Protein AF-A0A7R9TSM0-F1 (afdb_monomer_lite)

Structure (mmCIF, N/CA/C/O backbone):
data_AF-A0A7R9TSM0-F1
#
_entry.id   AF-A0A7R9TSM0-F1
#
loop_
_atom_site.group_PDB
_atom_site.id
_atom_site.type_symbol
_atom_site.label_atom_id
_atom_site.label_alt_id
_atom_site.label_comp_id
_atom_site.label_asym_id
_atom_site.label_entity_id
_atom_site.label_seq_id
_atom_site.pdbx_PDB_ins_code
_atom_site.Cartn_x
_atom_site.Cartn_y
_atom_site.Cartn_z
_atom_site.occupancy
_atom_site.B_iso_or_equiv
_atom_site.auth_seq_id
_atom_site.auth_comp_id
_atom_site.auth_asym_id
_atom_site.auth_atom_id
_atom_site.pdbx_PDB_model_num
ATOM 1 N N . MET A 1 1 ? 4.100 42.302 5.518 1.00 24.73 1 MET A N 1
ATOM 2 C CA . MET A 1 1 ? 3.402 43.589 5.716 1.00 24.73 1 MET A CA 1
ATOM 3 C C . MET A 1 1 ? 2.282 43.337 6.724 1.00 24.73 1 MET A C 1
ATOM 5 O O . MET A 1 1 ? 1.529 42.401 6.506 1.00 24.73 1 MET A O 1
ATOM 9 N N . VAL A 1 2 ? 2.249 44.138 7.801 1.00 27.39 2 VAL A N 1
ATOM 10 C CA . VAL A 1 2 ? 1.319 44.167 8.964 1.00 27.39 2 VAL A CA 1
ATOM 11 C C . VAL A 1 2 ? 1.553 43.149 10.110 1.00 27.39 2 VAL A C 1
ATOM 13 O O . VAL A 1 2 ? 1.427 41.942 9.947 1.00 27.39 2 VAL A O 1
ATOM 16 N N . ALA A 1 3 ? 1.900 43.716 11.277 1.00 22.38 3 ALA A N 1
ATOM 17 C CA . ALA A 1 3 ? 1.966 43.176 12.652 1.00 22.38 3 ALA A CA 1
ATOM 18 C C . ALA A 1 3 ? 0.668 43.604 13.425 1.00 22.38 3 ALA A C 1
ATOM 20 O O . ALA A 1 3 ? -0.121 44.303 12.789 1.00 22.38 3 ALA A O 1
ATOM 21 N N . PRO A 1 4 ? 0.404 43.335 14.738 1.00 37.59 4 PRO A N 1
ATOM 22 C CA . PRO A 1 4 ? 1.331 42.960 15.811 1.00 37.59 4 PRO A CA 1
ATOM 23 C C . PRO A 1 4 ? 0.833 41.905 16.834 1.00 37.59 4 PRO A C 1
ATOM 25 O O . PRO A 1 4 ? -0.231 41.304 16.725 1.00 37.59 4 PRO A O 1
ATOM 28 N N . ALA A 1 5 ? 1.701 41.696 17.827 1.00 29.72 5 ALA A N 1
ATOM 29 C CA . ALA A 1 5 ? 1.614 40.804 18.972 1.00 29.72 5 ALA A CA 1
ATOM 30 C C . ALA A 1 5 ? 0.405 41.038 19.895 1.00 29.72 5 ALA A C 1
ATOM 32 O O . ALA A 1 5 ? 0.027 42.176 20.170 1.00 29.72 5 ALA A O 1
ATOM 33 N N . ALA A 1 6 ? -0.086 39.948 20.490 1.00 32.06 6 ALA A N 1
ATOM 34 C CA . ALA A 1 6 ? -0.890 39.964 21.705 1.00 32.06 6 ALA A CA 1
ATOM 35 C C . ALA A 1 6 ? -0.309 38.961 22.715 1.00 32.06 6 ALA A C 1
ATOM 37 O O . ALA A 1 6 ? -0.042 37.805 22.390 1.00 32.06 6 ALA A O 1
ATOM 38 N N . GLN A 1 7 ? -0.077 39.452 23.931 1.00 31.78 7 GLN A N 1
ATOM 39 C CA . GLN A 1 7 ? 0.378 38.707 25.102 1.00 31.78 7 GLN A CA 1
ATOM 40 C C . GLN A 1 7 ? -0.693 37.701 25.544 1.00 31.78 7 GLN A C 1
ATOM 42 O O . GLN A 1 7 ? -1.875 38.037 25.573 1.00 31.78 7 GLN A O 1
ATOM 47 N N . ALA A 1 8 ? -0.280 36.501 25.958 1.00 33.38 8 ALA A N 1
ATOM 48 C CA . ALA A 1 8 ? -1.156 35.539 26.619 1.00 33.38 8 ALA A CA 1
ATOM 49 C C . ALA A 1 8 ? -0.528 35.047 27.933 1.00 33.38 8 ALA A C 1
ATOM 51 O O . ALA A 1 8 ? 0.470 34.335 27.941 1.00 33.38 8 ALA A O 1
ATOM 52 N N . ALA A 1 9 ? -1.140 35.531 29.014 1.00 36.34 9 ALA A N 1
ATOM 53 C CA . ALA A 1 9 ? -1.459 34.900 30.294 1.00 36.34 9 ALA A CA 1
ATOM 54 C C . ALA A 1 9 ? -0.605 33.731 30.837 1.00 36.34 9 ALA A C 1
ATOM 56 O O . ALA A 1 9 ? -0.392 32.696 30.213 1.00 36.34 9 ALA A O 1
ATOM 57 N N . SER A 1 10 ? -0.255 33.899 32.113 1.00 37.94 10 SER A N 1
ATOM 58 C CA . SER A 1 10 ? 0.316 32.943 33.063 1.00 37.94 10 SER A CA 1
ATOM 59 C C . SER A 1 10 ? -0.242 31.515 32.989 1.00 37.94 10 SER A C 1
ATOM 61 O O . SER A 1 10 ? -1.453 31.298 33.008 1.00 37.94 10 SER A O 1
ATOM 63 N N . ALA A 1 11 ? 0.674 30.546 33.035 1.00 39.91 11 ALA A N 1
ATOM 64 C CA . ALA A 1 11 ? 0.393 29.121 33.151 1.00 39.91 11 ALA A CA 1
ATOM 65 C C . ALA A 1 11 ? -0.308 28.762 34.478 1.00 39.91 11 ALA A C 1
ATOM 67 O O . ALA A 1 11 ? 0.168 29.172 35.542 1.00 39.91 11 ALA A O 1
ATOM 68 N N . PRO A 1 12 ? -1.358 27.921 34.471 1.00 39.59 12 PRO A N 1
ATOM 69 C CA . PRO A 1 12 ? -1.798 27.269 35.688 1.00 39.59 12 PRO A CA 1
ATOM 70 C C . PRO A 1 12 ? -0.836 26.120 36.020 1.00 39.59 12 PRO A C 1
ATOM 72 O O . PRO A 1 12 ? -0.635 25.187 35.241 1.00 39.59 12 PRO A O 1
ATOM 75 N N . ARG A 1 13 ? -0.246 26.186 37.218 1.00 47.06 13 ARG A N 1
ATOM 76 C CA . ARG A 1 13 ? 0.362 25.035 37.888 1.00 47.06 13 ARG A CA 1
ATOM 77 C C . ARG A 1 13 ? -0.760 24.065 38.248 1.00 47.06 13 ARG A C 1
ATOM 79 O O . ARG A 1 13 ? -1.473 24.273 39.222 1.00 47.06 13 ARG A O 1
ATOM 86 N N . GLY A 1 14 ? -0.915 23.019 37.452 1.00 37.12 14 GLY A N 1
ATOM 87 C CA . GLY A 1 14 ? -1.806 21.906 37.740 1.00 37.12 14 GLY A CA 1
ATOM 88 C C . GLY A 1 14 ? -1.144 20.630 37.260 1.00 37.12 14 GLY A C 1
ATOM 89 O O . GLY A 1 14 ? -1.054 20.396 36.058 1.00 37.12 14 GLY A O 1
ATOM 90 N N . GLY A 1 15 ? -0.641 19.828 38.200 1.00 43.53 15 GLY A N 1
ATOM 91 C CA . GLY A 1 15 ? -0.205 18.464 37.934 1.00 43.53 15 GLY A CA 1
ATOM 92 C C . GLY A 1 15 ? -1.407 17.644 37.487 1.00 43.53 15 GLY A C 1
ATOM 93 O O . GLY A 1 15 ? -2.128 17.089 38.309 1.00 43.53 15 GLY A O 1
ATOM 94 N N . ALA A 1 16 ? -1.649 17.603 36.180 1.00 42.62 16 ALA A N 1
ATOM 95 C CA . ALA A 1 16 ? -2.595 16.676 35.600 1.00 42.62 16 ALA A CA 1
ATOM 96 C C . ALA A 1 16 ? -1.942 15.294 35.628 1.00 42.62 16 ALA A C 1
ATOM 98 O O . ALA A 1 16 ? -1.015 15.012 34.866 1.00 42.62 16 ALA A O 1
ATOM 99 N N . ALA A 1 17 ? -2.416 14.446 36.542 1.00 43.06 17 ALA A N 1
ATOM 100 C CA . ALA A 1 17 ? -2.207 13.013 36.471 1.00 43.06 17 ALA A CA 1
ATOM 101 C C . ALA A 1 17 ? -2.478 12.568 35.029 1.00 43.06 17 ALA A C 1
ATOM 103 O O . ALA A 1 17 ? -3.539 12.864 34.473 1.00 43.06 17 ALA A O 1
ATOM 104 N N . LEU A 1 18 ? -1.488 11.919 34.415 1.00 49.28 18 LEU A N 1
ATOM 105 C CA . LEU A 1 18 ? -1.576 11.365 33.073 1.00 49.28 18 LEU A CA 1
ATOM 106 C C . LEU A 1 18 ? -2.658 10.279 33.104 1.00 49.28 18 LEU A C 1
ATOM 108 O O . LEU A 1 18 ? -2.384 9.117 33.396 1.00 49.28 18 LEU A O 1
ATOM 112 N N . GLY A 1 19 ? -3.910 10.694 32.899 1.00 47.69 19 GLY A N 1
ATOM 113 C CA . GLY A 1 19 ? -5.061 9.810 32.887 1.00 47.69 19 GLY A CA 1
ATOM 114 C C . GLY A 1 19 ? -4.763 8.665 31.937 1.00 47.69 19 GLY A C 1
ATOM 115 O O . GLY A 1 19 ? -4.389 8.890 30.783 1.00 47.69 19 GLY A O 1
ATOM 116 N N . THR A 1 20 ? -4.869 7.442 32.445 1.00 52.59 20 THR A N 1
ATOM 117 C CA . THR A 1 20 ? -4.654 6.219 31.682 1.00 52.59 20 THR A CA 1
ATOM 118 C C . THR A 1 20 ? -5.729 6.160 30.601 1.00 52.59 20 THR A C 1
ATOM 120 O O . THR A 1 20 ? -6.812 5.619 30.806 1.00 52.59 20 THR A O 1
ATOM 123 N N . ARG A 1 21 ? -5.475 6.787 29.446 1.00 57.28 21 ARG A N 1
ATOM 124 C CA . ARG A 1 21 ? -6.331 6.644 28.271 1.00 57.28 21 ARG A CA 1
ATOM 125 C C . ARG A 1 21 ? -6.333 5.163 27.930 1.00 57.28 21 ARG A C 1
ATOM 127 O O . ARG A 1 21 ? -5.307 4.621 27.519 1.00 57.28 21 ARG A O 1
ATOM 134 N N . ALA A 1 22 ? -7.471 4.511 28.150 1.00 57.41 22 ALA A N 1
ATOM 135 C CA . ALA A 1 22 ? -7.675 3.138 27.734 1.00 57.41 22 ALA A CA 1
ATOM 136 C C . ALA A 1 22 ? -7.319 3.038 26.245 1.00 57.41 22 ALA A C 1
ATOM 138 O O . ALA A 1 22 ? -7.885 3.741 25.408 1.00 57.41 22 ALA A O 1
ATOM 139 N N . SER A 1 23 ? -6.325 2.211 25.923 1.00 55.56 23 SER A N 1
ATOM 140 C CA . SER A 1 23 ? -5.935 1.950 24.541 1.00 55.56 23 SER A CA 1
ATOM 141 C C . SER A 1 23 ? -7.098 1.240 23.851 1.00 55.56 23 SER A C 1
ATOM 143 O O . SER A 1 23 ? -7.356 0.064 24.110 1.00 55.56 23 SER A O 1
ATOM 145 N N . VAL A 1 24 ? -7.826 1.956 22.989 1.00 54.34 24 VAL A N 1
ATOM 146 C CA . VAL A 1 24 ? -8.864 1.359 22.143 1.00 54.34 24 VAL A CA 1
ATOM 147 C C . VAL A 1 24 ? -8.161 0.531 21.074 1.00 54.34 24 VAL A C 1
ATOM 149 O O . VAL A 1 24 ? -7.789 1.029 20.010 1.00 54.34 24 VAL A O 1
ATOM 152 N N . ARG A 1 25 ? -7.947 -0.753 21.362 1.00 58.12 25 ARG A N 1
ATOM 153 C CA . ARG A 1 25 ? -7.442 -1.704 20.373 1.00 58.12 25 ARG A CA 1
ATOM 154 C C . ARG A 1 25 ? -8.513 -1.902 19.311 1.00 58.12 25 ARG A C 1
ATOM 156 O O . ARG A 1 25 ? -9.504 -2.588 19.542 1.00 58.12 25 ARG A O 1
ATOM 163 N N . HIS A 1 26 ? -8.311 -1.294 18.150 1.00 65.00 26 HIS A N 1
ATOM 164 C CA . HIS A 1 26 ? -9.119 -1.602 16.980 1.00 65.00 26 HIS A CA 1
ATOM 165 C C . HIS A 1 26 ? -8.793 -3.037 16.575 1.00 65.00 26 HIS A C 1
ATOM 167 O O . HIS A 1 26 ? -7.655 -3.345 16.218 1.00 65.00 26 HIS A O 1
ATOM 173 N N . ALA A 1 27 ? -9.769 -3.933 16.703 1.00 83.81 27 ALA A N 1
ATOM 174 C CA . ALA A 1 27 ? -9.607 -5.313 16.281 1.00 83.81 27 ALA A CA 1
ATOM 175 C C . ALA A 1 27 ? -9.540 -5.347 14.749 1.00 83.81 27 ALA A C 1
ATOM 177 O O . ALA A 1 27 ? -10.560 -5.282 14.068 1.00 83.81 27 ALA A O 1
ATOM 178 N N . VAL A 1 28 ? -8.324 -5.415 14.209 1.00 90.81 28 VAL A N 1
ATOM 179 C CA . VAL A 1 28 ? -8.093 -5.611 12.777 1.00 90.81 28 VAL A CA 1
ATOM 180 C C . VAL A 1 28 ? -8.102 -7.120 12.513 1.00 90.81 28 VAL A C 1
ATOM 182 O O . VAL A 1 28 ? -7.226 -7.823 13.025 1.00 90.81 28 VAL A O 1
ATOM 185 N N . PRO A 1 29 ? -9.089 -7.656 11.773 1.00 94.00 29 PRO A N 1
ATOM 186 C CA . PRO A 1 29 ? -9.154 -9.085 11.508 1.00 94.00 29 PRO A CA 1
ATOM 187 C C . PRO A 1 29 ? -7.978 -9.495 10.628 1.00 94.00 29 PRO A C 1
ATOM 189 O O . PRO A 1 29 ? -7.702 -8.849 9.621 1.00 94.00 29 PRO A O 1
ATOM 192 N N . HIS A 1 30 ? -7.304 -10.585 10.985 1.00 95.31 30 HIS A N 1
ATOM 193 C CA . HIS A 1 30 ? -6.184 -11.079 10.198 1.00 95.31 30 HIS A CA 1
ATOM 194 C C . HIS A 1 30 ? -6.668 -11.787 8.925 1.00 95.31 30 HIS A C 1
ATOM 196 O O . HIS A 1 30 ? -7.500 -12.694 8.985 1.00 95.31 30 HIS A O 1
ATOM 202 N N . VAL A 1 31 ? -6.086 -11.431 7.780 1.00 96.81 31 VAL A N 1
ATOM 203 C CA . VAL A 1 31 ? -6.289 -12.109 6.494 1.00 96.81 31 VAL A CA 1
ATOM 204 C C . VAL A 1 31 ? -4.952 -12.685 6.047 1.00 96.81 31 VAL A C 1
ATOM 206 O O . VAL A 1 31 ? -3.962 -11.968 5.937 1.00 96.81 31 VAL A O 1
ATOM 209 N N . ARG A 1 32 ? -4.911 -13.999 5.804 1.00 96.94 32 ARG A N 1
ATOM 210 C CA . ARG A 1 32 ? -3.709 -14.675 5.306 1.00 96.94 32 ARG A CA 1
ATOM 211 C C . ARG A 1 32 ? -3.554 -14.401 3.807 1.00 96.94 32 ARG A C 1
ATOM 213 O O . ARG A 1 32 ? -4.503 -14.598 3.054 1.00 96.94 32 ARG A O 1
ATOM 220 N N . GLN A 1 33 ? -2.359 -13.976 3.406 1.00 97.00 33 GLN A N 1
ATOM 221 C CA . GLN A 1 33 ? -1.961 -13.843 2.002 1.00 97.00 33 GLN A CA 1
ATOM 222 C C . GLN A 1 33 ? -2.040 -15.210 1.291 1.00 97.00 33 GLN A C 1
ATOM 224 O O . GLN A 1 33 ? -1.758 -16.235 1.921 1.00 97.00 33 GLN A O 1
ATOM 229 N N . ALA A 1 34 ? -2.440 -15.249 0.021 1.00 96.25 34 ALA A N 1
ATOM 230 C CA . ALA A 1 34 ? -2.574 -16.500 -0.729 1.00 96.25 34 ALA A CA 1
ATOM 231 C C . ALA A 1 34 ? -1.327 -16.821 -1.569 1.00 96.25 34 ALA A C 1
ATOM 233 O O . ALA A 1 34 ? -1.045 -17.990 -1.820 1.00 96.25 34 ALA A O 1
ATOM 234 N N . PHE A 1 35 ? -0.565 -15.800 -1.961 1.00 95.19 35 PHE A N 1
ATOM 235 C CA . PHE A 1 35 ? 0.637 -15.911 -2.785 1.00 95.19 35 PHE A CA 1
ATOM 236 C C . PHE A 1 35 ? 1.812 -15.205 -2.120 1.00 95.19 35 PHE A C 1
ATOM 238 O O . PHE A 1 35 ? 1.646 -14.484 -1.145 1.00 95.19 35 PHE A O 1
ATOM 245 N N . ASN A 1 36 ? 3.029 -15.385 -2.626 1.00 92.06 36 ASN A N 1
ATOM 246 C CA . ASN A 1 36 ? 4.211 -14.698 -2.089 1.00 92.06 36 ASN A CA 1
ATOM 247 C C . ASN A 1 36 ? 4.187 -13.169 -2.308 1.00 92.06 36 ASN A C 1
ATOM 249 O O . ASN A 1 36 ? 4.887 -12.457 -1.592 1.00 92.06 36 ASN A O 1
ATOM 253 N N . TRP A 1 37 ? 3.359 -12.674 -3.229 1.00 93.06 37 TRP A N 1
ATOM 254 C CA . TRP A 1 37 ? 3.300 -11.271 -3.640 1.00 93.06 37 TRP A CA 1
ATOM 255 C C . TRP A 1 37 ? 2.085 -10.483 -3.118 1.00 93.06 37 TRP A C 1
ATOM 257 O O . TRP A 1 37 ? 2.086 -9.255 -3.147 1.00 93.06 37 TRP A O 1
ATOM 267 N N . ASP A 1 38 ? 1.037 -11.144 -2.616 1.00 96.56 38 ASP A N 1
ATOM 268 C CA . ASP A 1 38 ? -0.246 -10.492 -2.297 1.00 96.56 38 ASP A CA 1
ATOM 269 C C . ASP A 1 38 ? -0.379 -10.041 -0.830 1.00 96.56 38 ASP A C 1
ATOM 271 O O . ASP A 1 38 ? -1.477 -9.717 -0.368 1.00 96.56 38 ASP A O 1
ATOM 275 N N . CYS A 1 39 ? 0.726 -9.965 -0.079 1.00 95.81 39 CYS A N 1
ATOM 276 C CA . CYS A 1 39 ? 0.709 -9.547 1.327 1.00 95.81 39 CYS A CA 1
ATOM 277 C C . CYS A 1 39 ? 0.167 -8.119 1.517 1.00 95.81 39 CYS A C 1
ATOM 279 O O . CYS A 1 39 ? -0.595 -7.869 2.451 1.00 95.81 39 CYS A O 1
ATOM 281 N N . GLY A 1 40 ? 0.482 -7.196 0.602 1.00 97.31 40 GLY A N 1
ATOM 282 C CA . GLY A 1 40 ? -0.067 -5.839 0.612 1.00 97.31 40 GLY A CA 1
ATOM 283 C C . GLY A 1 40 ? -1.582 -5.815 0.379 1.00 97.31 40 GLY A C 1
ATOM 284 O O . GLY A 1 40 ? -2.311 -5.098 1.066 1.00 97.31 40 GLY A O 1
ATOM 285 N N . LEU A 1 41 ? -2.083 -6.661 -0.526 1.00 98.31 41 LEU A N 1
ATOM 286 C CA . LEU A 1 41 ? -3.520 -6.801 -0.784 1.00 98.31 41 LEU A CA 1
ATOM 287 C C . LEU A 1 41 ? -4.247 -7.438 0.405 1.00 98.31 41 LEU A C 1
ATOM 289 O O . LEU A 1 41 ? -5.357 -7.027 0.746 1.00 98.31 41 LEU A O 1
ATOM 293 N N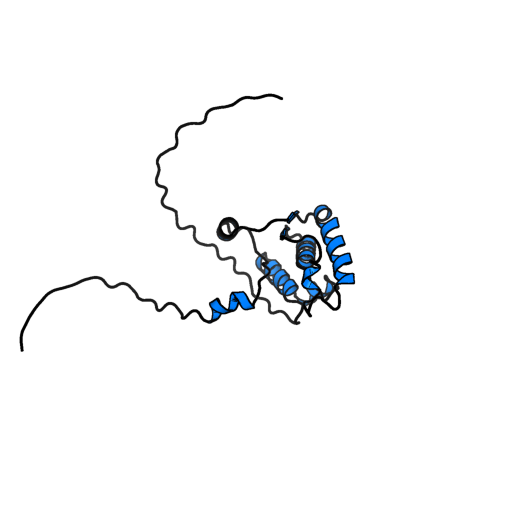 . ALA A 1 42 ? -3.609 -8.393 1.087 1.00 98.25 42 ALA A N 1
ATOM 294 C CA . ALA A 1 42 ? -4.111 -8.925 2.347 1.00 98.25 42 ALA A CA 1
ATOM 295 C C . ALA A 1 42 ? -4.238 -7.810 3.399 1.00 98.25 42 ALA A C 1
ATOM 297 O O . ALA A 1 42 ? -5.289 -7.710 4.030 1.00 98.25 42 ALA A O 1
ATOM 298 N N . CYS A 1 43 ? -3.253 -6.909 3.522 1.00 98.25 43 CYS A N 1
ATOM 299 C CA . CYS A 1 43 ? -3.353 -5.728 4.387 1.00 98.25 43 CYS A CA 1
ATOM 300 C C . CYS A 1 43 ? -4.549 -4.836 4.034 1.00 98.25 43 CYS A C 1
ATOM 302 O O . CYS A 1 43 ? -5.304 -4.467 4.931 1.00 98.25 43 CYS A O 1
ATOM 304 N N . VAL A 1 44 ? -4.784 -4.543 2.752 1.00 98.25 44 VAL A N 1
ATOM 305 C CA . VAL A 1 44 ? -5.969 -3.775 2.326 1.00 98.25 44 VAL A CA 1
ATOM 306 C C . VAL A 1 44 ? -7.262 -4.490 2.724 1.00 98.25 44 VAL A C 1
ATOM 308 O O . VAL A 1 44 ? -8.157 -3.861 3.283 1.00 98.25 44 VAL A O 1
ATOM 311 N N . CYS A 1 45 ? -7.347 -5.809 2.533 1.00 98.25 45 CYS A N 1
ATOM 312 C CA . CYS A 1 45 ? -8.498 -6.608 2.965 1.00 98.25 45 CYS A CA 1
ATOM 313 C C . CYS A 1 45 ? -8.746 -6.490 4.478 1.00 98.25 45 CYS A C 1
ATOM 315 O O . CYS A 1 45 ? -9.879 -6.269 4.910 1.00 98.25 45 CYS A O 1
ATOM 317 N N . MET A 1 46 ? -7.683 -6.573 5.287 1.00 97.88 46 MET A N 1
ATOM 318 C CA . MET A 1 46 ? -7.760 -6.389 6.739 1.00 97.88 46 MET A CA 1
ATOM 319 C C . MET A 1 46 ? -8.294 -4.999 7.111 1.00 97.88 46 MET A C 1
ATOM 321 O O . MET A 1 46 ? -9.181 -4.900 7.959 1.00 97.88 46 MET A O 1
ATOM 325 N N . VAL A 1 47 ? -7.808 -3.936 6.454 1.00 97.12 47 VAL A N 1
ATOM 326 C CA . VAL A 1 47 ? -8.284 -2.558 6.675 1.00 97.12 47 VAL A CA 1
ATOM 327 C C . VAL A 1 47 ? -9.764 -2.429 6.326 1.00 97.12 47 VAL A C 1
ATOM 329 O O . VAL A 1 47 ? -10.538 -1.948 7.151 1.00 97.12 47 VAL A O 1
ATOM 332 N N . LEU A 1 48 ? -10.179 -2.888 5.142 1.00 97.12 48 LEU A N 1
ATOM 333 C CA . LEU A 1 48 ? -11.571 -2.794 4.690 1.00 97.12 48 LEU A CA 1
ATOM 334 C C . LEU A 1 48 ? -12.524 -3.510 5.657 1.00 97.12 48 LEU A C 1
ATOM 336 O O . LEU A 1 48 ? -13.546 -2.946 6.055 1.00 97.12 48 LEU A O 1
ATOM 340 N N . ARG A 1 49 ? -12.158 -4.713 6.112 1.00 96.31 49 ARG A N 1
ATOM 341 C CA . ARG A 1 49 ? -12.949 -5.458 7.099 1.00 96.31 49 ARG A CA 1
ATOM 342 C C . ARG A 1 49 ? -12.987 -4.762 8.459 1.00 96.31 49 ARG A C 1
ATOM 344 O O . ARG A 1 49 ? -14.045 -4.744 9.087 1.00 96.31 49 ARG A O 1
ATOM 351 N N . ALA A 1 50 ? -11.877 -4.162 8.895 1.00 94.06 50 ALA A N 1
ATOM 352 C CA . ALA A 1 50 ? -11.808 -3.419 10.154 1.00 94.06 50 ALA A CA 1
ATOM 353 C C . ALA A 1 50 ? -12.738 -2.193 10.170 1.00 94.06 50 ALA A C 1
ATOM 355 O O . ALA A 1 50 ? -13.310 -1.881 11.210 1.00 94.06 50 ALA A O 1
ATOM 356 N N . ILE A 1 51 ? -12.939 -1.533 9.024 1.00 92.56 51 ILE A N 1
ATOM 357 C CA . ILE A 1 51 ? -13.828 -0.362 8.897 1.00 92.56 51 ILE A CA 1
ATOM 358 C C . ILE A 1 51 ? -15.281 -0.724 8.539 1.00 92.56 51 ILE A C 1
ATOM 360 O O . ILE A 1 51 ? -16.063 0.149 8.171 1.00 92.56 51 ILE A O 1
ATOM 364 N N . GLY A 1 52 ? -15.656 -2.004 8.631 1.00 92.94 52 GLY A N 1
ATOM 365 C CA . GLY A 1 52 ? -17.041 -2.463 8.476 1.00 92.94 52 GLY A CA 1
ATOM 366 C C . GLY A 1 52 ? -17.388 -3.117 7.136 1.00 92.94 52 GLY A C 1
ATOM 367 O O . GLY A 1 52 ? -18.496 -3.631 7.002 1.00 92.94 5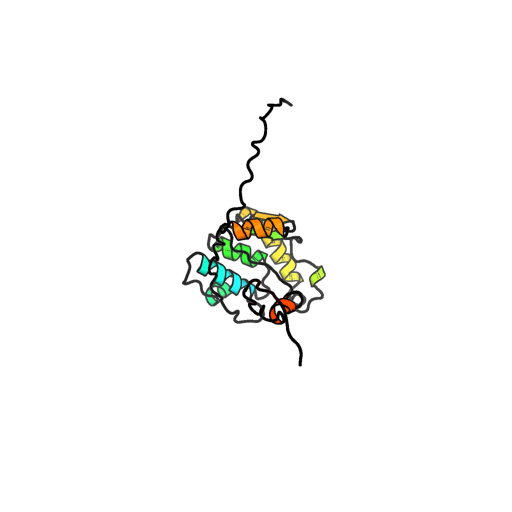2 GLY A O 1
ATOM 368 N N . ARG A 1 53 ? -16.463 -3.193 6.170 1.00 94.38 53 ARG A N 1
ATOM 369 C CA . ARG A 1 53 ? -16.673 -3.891 4.883 1.00 94.38 53 ARG A CA 1
ATOM 370 C C . ARG A 1 53 ? -16.332 -5.369 5.010 1.00 94.38 53 ARG A C 1
ATOM 372 O O . ARG A 1 53 ? -15.282 -5.836 4.567 1.00 94.38 53 ARG A O 1
ATOM 379 N N . ARG A 1 54 ? -17.180 -6.091 5.744 1.00 90.62 54 ARG A N 1
ATOM 380 C CA . ARG A 1 54 ? -16.936 -7.486 6.156 1.00 90.62 54 ARG A CA 1
ATOM 381 C C . ARG A 1 54 ? -16.895 -8.471 4.983 1.00 90.62 54 ARG A C 1
ATOM 383 O O . ARG A 1 54 ? -16.269 -9.517 5.107 1.00 90.62 54 ARG A O 1
ATOM 390 N N . ASP A 1 55 ? -17.518 -8.110 3.870 1.00 91.19 55 ASP A N 1
ATOM 391 C CA . ASP A 1 55 ? -17.578 -8.828 2.597 1.00 91.19 55 ASP A CA 1
ATOM 392 C C . ASP A 1 55 ? -16.356 -8.589 1.694 1.00 91.19 55 ASP A C 1
ATOM 394 O O . ASP A 1 55 ? -16.266 -9.177 0.623 1.00 91.19 55 ASP A O 1
ATOM 398 N N . ALA A 1 56 ? -15.387 -7.760 2.101 1.00 95.50 56 ALA A N 1
ATOM 399 C CA . ALA A 1 56 ? -14.168 -7.578 1.322 1.00 95.50 56 ALA A CA 1
ATOM 400 C C . ALA A 1 56 ? -13.413 -8.912 1.172 1.00 95.50 56 ALA A C 1
ATOM 402 O O . ALA A 1 56 ? -13.072 -9.575 2.162 1.00 95.50 56 ALA A O 1
ATOM 403 N N . GLU A 1 57 ? -13.113 -9.287 -0.071 1.00 96.31 57 GLU A N 1
ATOM 404 C CA . GLU A 1 57 ? -12.431 -10.531 -0.416 1.00 96.31 57 GLU A CA 1
ATOM 405 C C . GLU A 1 57 ? -11.078 -10.278 -1.073 1.00 96.31 57 GLU A C 1
ATOM 407 O O . GLU A 1 57 ? -10.950 -9.502 -2.021 1.00 96.31 57 GLU A O 1
ATOM 412 N N . LEU A 1 58 ? -10.060 -11.018 -0.625 1.00 97.00 58 LEU A N 1
ATOM 413 C CA . LEU A 1 58 ? -8.713 -10.934 -1.193 1.00 97.00 58 LEU A CA 1
ATOM 414 C C . LEU A 1 58 ? -8.689 -11.296 -2.688 1.00 97.00 58 LEU A C 1
ATOM 416 O O . LEU A 1 58 ? -7.840 -10.804 -3.422 1.00 97.00 58 LEU A O 1
ATOM 420 N N . TYR A 1 59 ? -9.598 -12.159 -3.150 1.00 96.38 59 TYR A N 1
ATOM 421 C CA . TYR A 1 59 ? -9.720 -12.485 -4.571 1.00 96.38 59 TYR A CA 1
ATOM 422 C C . TYR A 1 59 ? -10.172 -11.278 -5.400 1.00 96.38 59 TYR A C 1
ATOM 424 O O . TYR A 1 59 ? -9.512 -10.938 -6.379 1.00 96.38 59 TYR A O 1
ATOM 432 N N . ALA A 1 60 ? -11.221 -10.574 -4.969 1.00 96.50 60 ALA A N 1
ATOM 433 C CA . ALA A 1 60 ? -11.697 -9.370 -5.647 1.00 96.50 60 ALA A CA 1
ATOM 434 C C . ALA A 1 60 ? -10.625 -8.265 -5.679 1.00 96.50 60 ALA A C 1
ATOM 436 O O . ALA A 1 60 ? -10.432 -7.622 -6.708 1.00 96.50 60 ALA A O 1
ATOM 437 N N . LEU A 1 61 ? -9.872 -8.082 -4.585 1.00 97.25 61 LEU A N 1
ATOM 438 C CA . LEU A 1 61 ? -8.768 -7.113 -4.538 1.00 97.25 61 LEU A CA 1
ATOM 439 C C . LEU A 1 61 ? -7.664 -7.423 -5.560 1.00 97.25 61 LEU A C 1
ATOM 441 O O . LEU A 1 61 ? -7.147 -6.500 -6.183 1.00 97.25 61 LEU A O 1
ATOM 445 N N . ARG A 1 62 ? -7.343 -8.706 -5.776 1.00 96.25 62 ARG A N 1
ATOM 446 C CA . ARG A 1 62 ? -6.393 -9.139 -6.817 1.00 96.25 62 ARG A CA 1
ATOM 447 C C . ARG A 1 62 ? -6.886 -8.792 -8.221 1.00 96.25 62 ARG A C 1
ATOM 449 O O . ARG A 1 62 ? -6.103 -8.328 -9.033 1.00 96.25 62 ARG A O 1
ATOM 456 N N . GLN A 1 63 ? -8.181 -8.944 -8.495 1.00 95.38 63 GLN A N 1
ATOM 457 C CA . GLN A 1 63 ? -8.751 -8.567 -9.797 1.00 95.38 63 GLN A CA 1
ATOM 458 C C . GLN A 1 63 ? -8.729 -7.047 -10.036 1.00 95.38 63 GLN A C 1
ATOM 460 O O . GLN A 1 63 ? -8.655 -6.593 -11.173 1.00 95.38 63 GLN A O 1
ATOM 465 N N . MET A 1 64 ? -8.779 -6.243 -8.970 1.00 94.88 64 MET A N 1
ATOM 466 C CA . MET A 1 64 ? -8.746 -4.778 -9.062 1.00 94.88 64 MET A CA 1
ATOM 467 C C . MET A 1 64 ? -7.334 -4.186 -9.146 1.00 94.88 64 MET A C 1
ATOM 469 O O . MET A 1 64 ? -7.204 -3.006 -9.476 1.00 94.88 64 MET A O 1
ATOM 473 N N . CYS A 1 65 ? -6.298 -4.975 -8.856 1.00 93.38 65 CYS A N 1
ATOM 474 C CA . CYS A 1 65 ? -4.897 -4.580 -8.944 1.00 93.38 65 CYS A CA 1
ATOM 475 C C . CYS A 1 65 ? -4.184 -5.513 -9.941 1.00 93.38 65 CYS A C 1
ATOM 477 O O . CYS A 1 65 ? -3.692 -6.564 -9.535 1.00 93.38 65 CYS A O 1
ATOM 479 N N . PRO A 1 66 ? -4.167 -5.178 -11.248 1.00 87.12 66 PRO A N 1
ATOM 480 C CA . PRO A 1 66 ? -3.719 -6.078 -12.314 1.00 87.12 66 PRO A CA 1
ATOM 481 C C . PRO A 1 66 ? -2.184 -6.139 -12.420 1.00 87.12 66 PRO A C 1
ATOM 483 O O . PRO A 1 66 ? -1.610 -5.919 -13.480 1.00 87.12 66 PRO A O 1
ATOM 486 N N . THR A 1 67 ? -1.506 -6.400 -11.304 1.00 91.06 67 THR A N 1
ATOM 487 C CA . THR A 1 67 ? -0.063 -6.644 -11.226 1.00 91.06 67 THR A CA 1
ATOM 488 C C . THR A 1 67 ? 0.229 -7.586 -10.063 1.00 91.06 67 THR A C 1
ATOM 490 O O . THR A 1 67 ? -0.496 -7.609 -9.069 1.00 91.06 67 THR A O 1
ATOM 493 N N . THR A 1 68 ? 1.299 -8.364 -10.177 1.00 93.00 68 THR A N 1
ATOM 494 C CA . THR A 1 68 ? 1.845 -9.163 -9.073 1.00 93.00 68 THR A CA 1
ATOM 495 C C . THR A 1 68 ? 3.048 -8.487 -8.416 1.00 93.00 68 THR A C 1
ATOM 497 O O . THR A 1 68 ? 3.515 -8.965 -7.392 1.00 93.00 68 THR A O 1
ATOM 500 N N . SER A 1 69 ? 3.528 -7.356 -8.942 1.00 91.69 69 SER A N 1
ATOM 501 C CA . SER A 1 69 ? 4.540 -6.518 -8.289 1.00 91.69 69 SER A CA 1
ATOM 502 C C . SER A 1 69 ? 3.855 -5.363 -7.559 1.00 91.69 69 SER A C 1
ATOM 504 O O . SER A 1 69 ? 3.644 -4.273 -8.097 1.00 91.69 69 SER A O 1
ATOM 506 N N . ILE A 1 70 ? 3.389 -5.641 -6.341 1.00 93.06 70 ILE A N 1
ATOM 507 C CA . ILE A 1 70 ? 2.562 -4.715 -5.561 1.00 93.06 70 ILE A CA 1
ATOM 508 C C . ILE A 1 70 ? 3.446 -3.729 -4.794 1.00 93.06 70 ILE A C 1
ATOM 510 O O . ILE A 1 70 ? 4.210 -4.129 -3.916 1.00 93.06 70 ILE A O 1
ATOM 514 N N . TRP A 1 71 ? 3.267 -2.433 -5.047 1.00 93.62 71 TRP A N 1
ATOM 515 C CA . TRP A 1 71 ? 3.930 -1.356 -4.312 1.00 93.62 71 TRP A CA 1
ATOM 516 C C . TRP A 1 71 ? 2.968 -0.688 -3.327 1.00 93.62 71 TRP A C 1
ATOM 518 O O . TRP A 1 71 ? 1.748 -0.713 -3.486 1.00 93.62 71 TRP A O 1
ATOM 528 N N . THR A 1 72 ? 3.498 -0.029 -2.293 1.00 95.25 72 THR A N 1
ATOM 529 C CA . THR A 1 72 ? 2.665 0.646 -1.278 1.00 95.25 72 THR A CA 1
ATOM 530 C C . THR A 1 72 ? 1.730 1.695 -1.890 1.00 95.25 72 THR A C 1
ATOM 532 O O . THR A 1 72 ? 0.609 1.872 -1.410 1.00 95.25 72 THR A O 1
ATOM 535 N N . VAL A 1 73 ? 2.147 2.351 -2.981 1.00 96.56 73 VAL A N 1
ATOM 536 C CA . VAL A 1 73 ? 1.293 3.301 -3.704 1.00 96.56 73 VAL A CA 1
ATOM 537 C C . VAL A 1 73 ? 0.076 2.605 -4.331 1.00 96.56 73 VAL A C 1
ATOM 539 O O . VAL A 1 73 ? -1.021 3.148 -4.247 1.00 96.56 73 VAL A O 1
ATOM 542 N N . ASP A 1 74 ? 0.204 1.372 -4.838 1.00 96.94 74 ASP A N 1
ATOM 543 C CA . A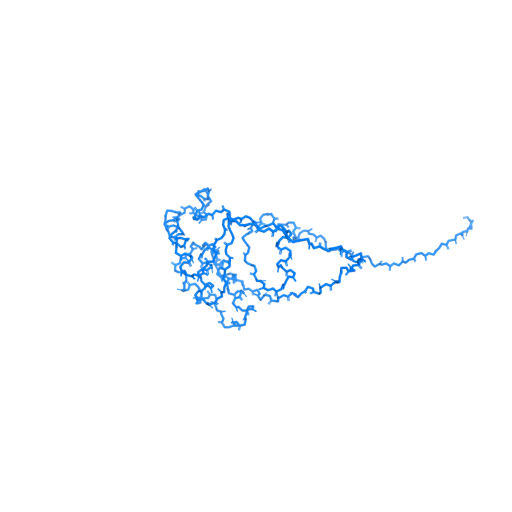SP A 1 74 ? -0.935 0.597 -5.356 1.00 96.94 74 ASP A CA 1
ATOM 544 C C . ASP A 1 74 ? -1.994 0.379 -4.269 1.00 96.94 74 ASP A C 1
ATOM 546 O O . ASP A 1 74 ? -3.193 0.529 -4.511 1.00 96.94 74 ASP A O 1
ATOM 550 N N . LEU A 1 75 ? -1.551 0.094 -3.039 1.00 98.12 75 LEU A N 1
ATOM 551 C CA . LEU A 1 75 ? -2.442 -0.085 -1.890 1.00 98.12 75 LEU A CA 1
ATOM 552 C C . LEU A 1 75 ? -3.191 1.207 -1.549 1.00 98.12 75 LEU A C 1
ATOM 554 O O . LEU A 1 75 ? -4.380 1.156 -1.231 1.00 98.12 75 LEU A O 1
ATOM 558 N N . ALA A 1 76 ? -2.521 2.361 -1.637 1.00 97.94 76 ALA A N 1
ATOM 559 C CA . ALA A 1 76 ? -3.139 3.666 -1.411 1.00 97.94 76 ALA A CA 1
ATOM 560 C C . ALA A 1 76 ? -4.250 3.946 -2.436 1.00 97.94 76 ALA A C 1
ATOM 562 O O . ALA A 1 76 ? -5.356 4.334 -2.055 1.00 97.94 76 ALA A O 1
ATOM 563 N N . PHE A 1 77 ? -3.994 3.671 -3.719 1.00 97.81 77 PHE A N 1
ATOM 564 C CA . PHE A 1 77 ? -5.001 3.780 -4.779 1.00 97.81 77 PHE A CA 1
ATOM 565 C C . PHE A 1 77 ? -6.164 2.813 -4.576 1.00 97.81 77 PHE A C 1
ATOM 567 O O . PHE A 1 77 ? -7.324 3.207 -4.705 1.00 97.81 77 PHE A O 1
ATOM 574 N N . LEU A 1 78 ? -5.878 1.563 -4.216 1.00 97.44 78 LEU A N 1
ATOM 575 C CA . LEU A 1 78 ? -6.910 0.561 -3.977 1.00 97.44 78 LEU A CA 1
ATOM 576 C C . LEU A 1 78 ? -7.819 0.960 -2.805 1.00 97.44 78 LEU A C 1
ATOM 578 O O . LEU A 1 78 ? -9.042 0.900 -2.917 1.00 97.44 78 LEU A O 1
ATOM 582 N N . LEU A 1 79 ? -7.241 1.453 -1.706 1.00 97.62 79 LEU A N 1
ATOM 583 C CA . LEU A 1 79 ? -7.992 1.999 -0.573 1.00 97.62 79 LEU A CA 1
ATOM 584 C C . LEU A 1 79 ? -8.831 3.223 -0.973 1.00 97.62 79 LEU A C 1
ATOM 586 O O . LEU A 1 79 ? -10.006 3.296 -0.598 1.00 97.62 79 LEU A O 1
ATOM 590 N N . ARG A 1 80 ? -8.287 4.148 -1.779 1.00 96.81 80 ARG A N 1
ATOM 591 C CA . ARG A 1 80 ? -9.062 5.303 -2.266 1.00 96.81 80 ARG A CA 1
ATOM 592 C C . ARG A 1 80 ? -10.188 4.934 -3.209 1.00 96.81 80 ARG A C 1
ATOM 594 O O . ARG A 1 80 ? -11.263 5.511 -3.078 1.00 96.81 80 ARG A O 1
ATOM 601 N N . ARG A 1 81 ? -10.010 3.936 -4.075 1.00 95.56 81 ARG A N 1
ATOM 602 C CA . ARG A 1 81 ? -11.092 3.386 -4.909 1.00 95.56 81 ARG A CA 1
ATOM 603 C C . ARG A 1 81 ? -12.235 2.826 -4.061 1.00 95.56 81 ARG A C 1
ATOM 605 O O . ARG A 1 81 ? -13.394 2.861 -4.458 1.00 95.56 81 ARG A O 1
ATOM 612 N N . HIS A 1 82 ? -11.914 2.360 -2.860 1.00 95.56 82 HIS A N 1
ATOM 613 C CA . HIS A 1 82 ? -12.881 1.971 -1.847 1.00 95.56 82 HIS A CA 1
ATOM 614 C C . HIS A 1 82 ? -13.359 3.145 -0.970 1.00 95.56 82 HIS A C 1
ATOM 616 O O . HIS A 1 82 ? -14.063 2.914 0.003 1.00 95.56 82 HIS A O 1
ATOM 622 N N . GLY A 1 83 ? -13.054 4.401 -1.285 1.00 95.25 83 GLY A N 1
ATOM 623 C CA . GLY A 1 83 ? -13.523 5.572 -0.535 1.00 95.25 83 GLY A CA 1
ATOM 624 C C . GLY A 1 83 ? -12.871 5.752 0.839 1.00 95.25 83 GLY A C 1
ATOM 625 O O . GLY A 1 83 ? -13.349 6.554 1.635 1.00 95.25 83 GLY A O 1
ATOM 626 N N . VAL A 1 84 ? -11.788 5.029 1.135 1.00 95.50 84 VAL A N 1
ATOM 627 C CA . VAL A 1 84 ? -11.035 5.186 2.387 1.00 95.50 84 VAL A CA 1
ATOM 628 C C . VAL A 1 84 ? -10.094 6.382 2.237 1.00 95.50 84 VAL A C 1
ATOM 630 O O . VAL A 1 84 ? -9.306 6.374 1.298 1.00 95.50 84 VAL A O 1
ATOM 633 N N . PRO A 1 85 ? -10.134 7.415 3.098 1.00 95.44 85 PRO A N 1
ATOM 634 C CA . PRO A 1 85 ? -9.134 8.484 3.085 1.00 95.44 85 PRO A CA 1
ATOM 635 C C . PRO A 1 85 ? -7.736 7.931 3.390 1.00 95.44 85 PRO A C 1
ATOM 637 O O . PRO A 1 85 ? -7.579 7.138 4.317 1.00 95.44 85 PRO A O 1
ATOM 640 N N . VAL A 1 86 ? -6.725 8.346 2.622 1.00 96.44 86 VAL A N 1
ATOM 641 C CA . VAL A 1 86 ? -5.351 7.839 2.753 1.00 96.44 86 VAL A CA 1
ATOM 642 C C . VAL A 1 86 ? -4.362 8.996 2.840 1.00 96.44 86 VAL A C 1
ATOM 644 O O . VAL A 1 86 ? -4.331 9.854 1.957 1.00 96.44 86 VAL A O 1
ATOM 647 N N . SER A 1 87 ? -3.515 8.950 3.869 1.00 95.69 87 SER A N 1
ATOM 648 C CA . SER A 1 87 ? -2.249 9.682 3.934 1.00 95.69 87 SER A CA 1
ATOM 649 C C . SER A 1 87 ? -1.107 8.691 3.732 1.00 95.69 87 SER A C 1
ATOM 651 O O . SER A 1 87 ? -0.993 7.715 4.476 1.00 95.69 87 SER A O 1
ATOM 653 N N . PHE A 1 88 ? -0.273 8.925 2.723 1.00 97.25 88 PHE A N 1
ATOM 654 C CA . PHE A 1 88 ? 0.859 8.079 2.373 1.00 97.25 88 PHE A CA 1
ATOM 655 C C . PHE A 1 88 ? 2.175 8.800 2.674 1.00 97.25 88 PHE A C 1
ATOM 657 O O . PHE A 1 88 ? 2.602 9.690 1.943 1.00 97.25 88 PHE A O 1
ATOM 664 N N . LEU A 1 89 ? 2.822 8.397 3.765 1.00 96.25 89 LEU A N 1
ATOM 665 C CA . LEU A 1 89 ? 4.127 8.908 4.169 1.00 96.25 89 LEU A CA 1
ATOM 666 C C . LEU A 1 89 ? 5.217 7.971 3.646 1.00 96.25 89 LEU A C 1
ATOM 668 O O . LEU A 1 89 ? 5.149 6.758 3.853 1.00 96.25 89 LEU A O 1
ATOM 672 N N . THR A 1 90 ? 6.225 8.528 2.982 1.00 94.69 90 THR A N 1
ATOM 673 C CA . THR A 1 90 ? 7.351 7.766 2.428 1.00 94.69 90 THR A CA 1
ATOM 674 C C . THR A 1 90 ? 8.631 8.594 2.424 1.00 94.69 90 THR A C 1
ATOM 676 O O . THR A 1 90 ? 8.587 9.809 2.298 1.00 94.69 90 THR A O 1
ATOM 679 N N . VAL A 1 91 ? 9.799 7.962 2.518 1.00 91.06 91 VAL A N 1
ATOM 680 C CA . VAL A 1 91 ? 11.093 8.647 2.317 1.00 91.06 91 VAL A CA 1
ATOM 681 C C . VAL A 1 91 ? 11.533 8.652 0.851 1.00 91.06 91 VAL A C 1
ATOM 683 O O . VAL A 1 91 ? 12.334 9.498 0.450 1.00 91.06 91 VAL A O 1
ATOM 686 N N . THR A 1 92 ? 10.950 7.767 0.038 1.00 89.38 92 THR A N 1
ATOM 687 C CA . THR A 1 92 ? 11.229 7.641 -1.395 1.00 89.38 92 THR A CA 1
ATOM 688 C C . THR A 1 92 ? 9.951 7.860 -2.192 1.00 89.38 92 THR A C 1
ATOM 690 O O . THR A 1 92 ? 8.928 7.230 -1.921 1.00 89.38 92 THR A O 1
ATOM 693 N N . LEU A 1 93 ? 10.008 8.778 -3.155 1.00 88.44 93 LEU A N 1
ATOM 694 C CA . LEU A 1 93 ? 8.963 8.958 -4.161 1.00 88.44 93 LEU A CA 1
ATOM 695 C C . LEU A 1 93 ? 9.373 8.159 -5.394 1.00 88.44 93 LEU A C 1
ATOM 697 O O . LEU A 1 93 ? 10.542 8.214 -5.768 1.00 88.44 93 LEU A O 1
ATOM 701 N N . GLY A 1 94 ? 8.422 7.454 -5.996 1.00 87.44 94 GLY A N 1
ATOM 702 C CA . GLY A 1 94 ? 8.701 6.530 -7.091 1.00 87.44 94 GLY A CA 1
ATOM 703 C C . GLY A 1 94 ? 9.131 5.143 -6.617 1.00 87.44 94 GLY A C 1
ATOM 704 O O . GLY A 1 94 ? 9.144 4.842 -5.415 1.00 87.44 94 GLY A O 1
ATOM 705 N N . ALA A 1 95 ? 9.469 4.289 -7.579 1.00 80.25 95 ALA A N 1
ATOM 706 C CA . ALA A 1 95 ? 10.175 3.048 -7.289 1.00 80.25 95 ALA A CA 1
ATOM 707 C C . ALA A 1 95 ? 11.616 3.401 -6.897 1.00 80.25 95 ALA A C 1
ATOM 709 O O . ALA A 1 95 ? 12.269 4.186 -7.579 1.00 80.25 95 ALA A O 1
ATOM 710 N N . ASN A 1 96 ? 12.118 2.870 -5.777 1.00 75.94 96 ASN A N 1
ATOM 711 C CA . ASN A 1 96 ? 13.503 3.140 -5.395 1.00 75.94 96 ASN A CA 1
ATOM 712 C C . ASN A 1 96 ? 14.447 2.287 -6.268 1.00 75.94 96 ASN A C 1
ATOM 714 O O . ASN A 1 96 ? 14.431 1.062 -6.098 1.00 75.94 96 ASN A O 1
ATOM 718 N N . PRO A 1 97 ? 15.284 2.888 -7.137 1.00 66.75 97 PRO A N 1
ATOM 719 C CA . PRO A 1 97 ? 16.211 2.136 -7.982 1.00 66.75 97 PRO A CA 1
ATOM 720 C C . PRO A 1 97 ? 17.225 1.321 -7.168 1.00 66.75 97 PRO A C 1
ATOM 722 O O . PRO A 1 97 ? 17.689 0.287 -7.636 1.00 66.75 97 PRO A O 1
ATOM 725 N N . ASP A 1 98 ? 17.498 1.692 -5.912 1.00 69.19 98 ASP A N 1
ATOM 726 C CA . ASP A 1 98 ? 18.403 0.933 -5.036 1.00 69.19 98 ASP A CA 1
ATOM 727 C C . ASP A 1 98 ? 17.921 -0.508 -4.762 1.00 69.19 98 ASP A C 1
ATOM 729 O O . ASP A 1 98 ? 18.706 -1.357 -4.332 1.00 69.19 98 ASP A O 1
ATOM 733 N N . PHE A 1 99 ? 16.640 -0.813 -5.012 1.00 65.88 99 PHE A N 1
ATOM 734 C CA . PHE A 1 99 ? 16.093 -2.168 -4.895 1.00 65.88 99 PHE A CA 1
ATOM 735 C C . PHE A 1 99 ? 16.265 -3.022 -6.158 1.00 65.88 99 PHE A C 1
ATOM 737 O O . PHE A 1 99 ? 15.833 -4.170 -6.162 1.00 65.88 99 PHE A O 1
ATOM 744 N N . GLU A 1 100 ? 16.925 -2.535 -7.212 1.00 60.06 100 GLU A N 1
ATOM 745 C CA . GLU A 1 100 ? 17.160 -3.300 -8.451 1.00 60.06 100 GLU A CA 1
ATOM 746 C C . GLU A 1 100 ? 17.917 -4.618 -8.196 1.00 60.06 100 GLU A C 1
ATOM 748 O O . GLU A 1 100 ? 17.705 -5.640 -8.856 1.00 60.06 100 GLU A O 1
ATOM 753 N N . ASN A 1 101 ? 18.759 -4.633 -7.161 1.00 58.88 101 ASN A N 1
ATOM 754 C CA . ASN A 1 101 ? 19.520 -5.815 -6.773 1.00 58.88 101 ASN A CA 1
ATOM 755 C C . ASN A 1 101 ? 18.708 -6.846 -5.974 1.00 58.88 101 ASN A C 1
ATOM 757 O O . ASN A 1 101 ? 19.139 -7.998 -5.870 1.00 58.88 101 ASN A O 1
ATOM 761 N N . GLU A 1 102 ? 17.537 -6.486 -5.449 1.00 65.00 102 GLU A N 1
ATOM 762 C CA . GLU A 1 102 ? 16.660 -7.403 -4.725 1.00 65.00 102 GLU A CA 1
ATOM 763 C C . GLU A 1 102 ? 15.893 -8.286 -5.716 1.00 65.00 102 GLU A C 1
ATOM 765 O O . GLU A 1 102 ? 15.153 -7.804 -6.573 1.00 65.00 102 GLU A O 1
ATOM 770 N N . SER A 1 103 ? 16.051 -9.606 -5.577 1.00 63.81 103 SER A N 1
ATOM 771 C CA . SER A 1 103 ? 15.469 -10.607 -6.494 1.00 63.81 103 SER A CA 1
ATOM 772 C C . SER A 1 103 ? 13.969 -10.432 -6.756 1.00 63.81 103 SER A C 1
ATOM 774 O O . SER A 1 103 ? 13.516 -10.707 -7.858 1.00 63.81 103 SER A O 1
ATOM 776 N N . PHE A 1 104 ? 13.219 -9.928 -5.772 1.00 63.84 104 PHE A N 1
ATOM 777 C CA . PHE A 1 104 ? 11.784 -9.671 -5.893 1.00 63.84 104 PHE A CA 1
ATOM 778 C C . PHE A 1 104 ? 11.441 -8.531 -6.867 1.00 63.84 104 PHE A C 1
ATOM 780 O O . PHE A 1 104 ? 10.401 -8.591 -7.509 1.00 63.84 104 PHE A O 1
ATOM 787 N N . TYR A 1 105 ? 12.290 -7.504 -6.980 1.00 67.12 105 TYR A N 1
ATOM 788 C CA . TYR A 1 105 ? 12.009 -6.320 -7.804 1.00 67.12 105 TYR A CA 1
ATOM 789 C C . TYR A 1 105 ? 12.717 -6.347 -9.160 1.00 67.12 105 TYR A C 1
ATOM 791 O O . TYR A 1 105 ? 12.316 -5.640 -10.080 1.00 67.12 105 TYR A O 1
ATOM 799 N N . ARG A 1 106 ? 13.768 -7.161 -9.295 1.00 68.44 106 ARG A N 1
ATOM 800 C CA . ARG A 1 106 ? 14.642 -7.172 -10.472 1.00 68.44 106 ARG A CA 1
ATOM 801 C C . ARG A 1 106 ? 13.908 -7.456 -11.783 1.00 68.44 106 ARG A C 1
ATOM 803 O O . ARG A 1 106 ? 14.209 -6.825 -12.788 1.00 68.44 106 ARG A O 1
ATOM 810 N N . GLU A 1 107 ? 12.970 -8.399 -11.781 1.00 73.56 107 GLU A N 1
ATOM 811 C CA . GLU A 1 107 ? 12.320 -8.874 -13.012 1.00 73.56 107 GLU A CA 1
ATOM 812 C C . GLU A 1 107 ? 11.405 -7.820 -13.654 1.00 73.56 107 GLU A C 1
ATOM 814 O O . GLU A 1 107 ? 11.308 -7.769 -14.877 1.00 73.56 107 GLU A O 1
ATOM 819 N N . ASN A 1 108 ? 10.787 -6.942 -12.855 1.00 74.25 108 ASN A N 1
ATOM 820 C CA . ASN A 1 108 ? 9.805 -5.960 -13.328 1.00 74.25 108 ASN A CA 1
ATOM 821 C C . ASN A 1 108 ? 10.239 -4.500 -13.132 1.00 74.25 108 ASN A C 1
ATOM 823 O O . ASN A 1 108 ? 9.436 -3.602 -13.371 1.00 74.25 108 ASN A O 1
ATOM 827 N N . MET A 1 109 ? 11.488 -4.230 -12.731 1.00 76.88 109 MET A N 1
ATOM 828 C CA . MET A 1 109 ? 11.908 -2.896 -12.277 1.00 76.88 109 MET A CA 1
ATOM 829 C C . MET A 1 109 ? 11.636 -1.778 -13.296 1.00 76.88 109 MET A C 1
ATOM 831 O O . MET A 1 109 ? 11.125 -0.730 -12.925 1.00 76.88 109 MET A O 1
ATOM 835 N N . ALA A 1 110 ? 11.925 -1.982 -14.585 1.00 78.25 110 ALA A N 1
ATOM 836 C CA . ALA A 1 110 ? 11.723 -0.940 -15.599 1.00 78.25 110 ALA A CA 1
ATOM 837 C C . ALA A 1 110 ? 10.235 -0.574 -15.797 1.00 78.25 110 ALA A C 1
ATOM 839 O O . ALA A 1 110 ? 9.873 0.607 -15.872 1.00 78.25 110 ALA A O 1
ATOM 840 N N . GLU A 1 111 ? 9.365 -1.586 -15.851 1.00 83.06 111 GLU A N 1
ATOM 841 C CA . GLU A 1 111 ? 7.912 -1.409 -15.948 1.00 83.06 111 GLU A CA 1
ATOM 842 C C . GLU A 1 111 ? 7.345 -0.806 -14.656 1.00 83.06 111 GLU A C 1
ATOM 844 O O . GLU A 1 111 ? 6.513 0.106 -14.697 1.00 83.06 111 GLU A O 1
ATOM 849 N N . ASP A 1 112 ? 7.841 -1.269 -13.509 1.00 87.88 112 ASP A N 1
ATOM 850 C CA . ASP A 1 112 ? 7.452 -0.791 -12.190 1.00 87.88 112 ASP A CA 1
ATOM 851 C C . ASP A 1 112 ? 7.847 0.662 -11.968 1.00 87.88 112 ASP A C 1
ATOM 853 O O . ASP A 1 112 ? 7.002 1.419 -11.508 1.00 87.88 112 ASP A O 1
ATOM 857 N N . CYS A 1 113 ? 9.054 1.090 -12.345 1.00 86.69 113 CYS A N 1
ATOM 858 C CA . CYS A 1 113 ? 9.463 2.493 -12.270 1.00 86.69 113 CYS A CA 1
ATOM 859 C C . CYS A 1 113 ? 8.458 3.385 -13.000 1.00 86.69 113 CYS A C 1
ATOM 861 O O . CYS A 1 113 ? 7.857 4.272 -12.398 1.00 86.69 113 CYS A O 1
ATOM 863 N N . THR A 1 114 ? 8.185 3.078 -14.270 1.00 90.12 114 THR A N 1
ATOM 864 C CA . THR A 1 114 ? 7.253 3.862 -15.094 1.00 90.12 114 THR A CA 1
ATOM 865 C C . THR A 1 114 ? 5.856 3.914 -14.469 1.00 90.12 114 THR A C 1
ATOM 867 O O . THR A 1 114 ? 5.246 4.981 -14.352 1.00 90.12 114 THR A O 1
ATOM 870 N N . ARG A 1 115 ? 5.333 2.760 -14.044 1.00 93.44 115 ARG A N 1
ATOM 871 C CA . ARG A 1 115 ? 3.993 2.648 -13.460 1.00 93.44 115 ARG A CA 1
ATOM 872 C C . ARG A 1 115 ? 3.895 3.349 -12.108 1.00 93.44 115 ARG A C 1
ATOM 874 O O . ARG A 1 115 ? 2.944 4.092 -11.876 1.00 93.44 115 ARG A O 1
ATOM 881 N N . VAL A 1 116 ? 4.841 3.099 -11.209 1.00 93.31 116 VAL A N 1
ATOM 882 C CA . VAL A 1 116 ? 4.865 3.649 -9.850 1.00 93.31 116 VAL A CA 1
ATOM 883 C C . VAL A 1 116 ? 5.038 5.163 -9.907 1.00 93.31 116 VAL A C 1
ATOM 885 O O . VAL A 1 116 ? 4.296 5.871 -9.226 1.00 93.31 116 VAL A O 1
ATOM 888 N N . ASP A 1 117 ? 5.910 5.680 -10.772 1.00 92.88 117 ASP A N 1
ATOM 889 C CA . ASP A 1 117 ? 6.080 7.122 -10.966 1.00 92.88 117 ASP A CA 1
ATOM 890 C C . ASP A 1 117 ? 4.790 7.779 -11.469 1.00 92.88 117 ASP A C 1
ATOM 892 O O . ASP A 1 117 ? 4.363 8.806 -10.935 1.00 92.88 117 ASP A O 1
ATOM 896 N N . ALA A 1 118 ? 4.095 7.148 -12.423 1.00 94.38 118 ALA A N 1
ATOM 897 C CA . ALA A 1 118 ? 2.791 7.620 -12.885 1.00 94.38 118 ALA A CA 1
ATOM 898 C C . ALA A 1 118 ? 1.728 7.612 -11.766 1.00 94.38 118 ALA A C 1
ATOM 900 O O . ALA A 1 118 ? 0.900 8.525 -11.684 1.00 94.38 118 ALA A O 1
ATOM 901 N N . LEU A 1 119 ? 1.753 6.614 -10.873 1.00 96.12 119 LEU A N 1
ATOM 902 C CA . LEU A 1 119 ? 0.873 6.566 -9.702 1.00 96.12 119 LEU A CA 1
ATOM 903 C C . LEU A 1 119 ? 1.170 7.710 -8.729 1.00 96.12 119 LEU A C 1
ATOM 905 O O . LEU A 1 119 ? 0.235 8.374 -8.283 1.00 96.12 119 LEU A O 1
ATOM 909 N N . PHE A 1 120 ? 2.441 7.991 -8.435 1.00 96.62 120 PHE A N 1
ATOM 910 C CA . PHE A 1 120 ? 2.820 9.138 -7.606 1.00 96.62 120 PHE A CA 1
ATOM 911 C C . PHE A 1 120 ? 2.396 10.468 -8.240 1.00 96.62 120 PHE A C 1
ATOM 913 O O . PHE A 1 120 ? 1.832 11.312 -7.544 1.00 96.62 120 PHE A O 1
ATOM 920 N N . ALA A 1 121 ? 2.594 10.635 -9.551 1.00 95.81 121 ALA A N 1
ATOM 921 C CA . ALA A 1 121 ? 2.241 11.860 -10.267 1.00 95.81 121 ALA A CA 1
ATOM 922 C C . ALA A 1 121 ? 0.737 12.181 -10.200 1.00 95.81 121 ALA A C 1
ATOM 924 O O . ALA A 1 121 ? 0.358 13.345 -10.075 1.00 95.81 121 ALA A O 1
ATOM 925 N N . ARG A 1 122 ? -0.131 11.160 -10.240 1.00 96.56 122 ARG A N 1
ATOM 926 C CA . ARG A 1 122 ? -1.593 11.348 -10.192 1.00 96.56 122 ARG A CA 1
ATOM 927 C C . ARG A 1 122 ? -2.201 11.249 -8.786 1.00 96.56 122 ARG A C 1
ATOM 929 O O . ARG A 1 122 ? -3.384 11.530 -8.622 1.00 96.56 122 ARG A O 1
ATOM 936 N N . ALA A 1 123 ? -1.422 10.864 -7.773 1.00 97.00 123 ALA A N 1
ATOM 937 C CA . ALA A 1 123 ? -1.909 10.593 -6.416 1.00 97.00 123 ALA A CA 1
ATOM 938 C C . ALA A 1 123 ? -2.719 11.760 -5.825 1.00 97.00 123 ALA A C 1
ATOM 940 O O . ALA A 1 123 ? -3.820 11.551 -5.315 1.00 97.00 123 ALA A O 1
ATOM 941 N N . ALA A 1 124 ? -2.220 12.992 -5.959 1.00 95.44 124 ALA A N 1
ATOM 942 C CA . ALA A 1 124 ? -2.894 14.180 -5.439 1.00 95.44 124 ALA A CA 1
ATOM 943 C C . ALA A 1 124 ? -4.247 14.444 -6.126 1.00 95.44 124 ALA A C 1
ATOM 945 O O . ALA A 1 124 ? -5.224 14.762 -5.448 1.00 95.44 124 ALA A O 1
ATOM 946 N N . ALA A 1 125 ? -4.323 14.261 -7.450 1.00 96.12 125 ALA A N 1
ATOM 947 C CA . ALA A 1 125 ? -5.563 14.421 -8.217 1.00 96.12 125 ALA A CA 1
ATOM 948 C C . ALA A 1 125 ? -6.638 13.396 -7.811 1.00 96.12 125 ALA A C 1
ATOM 950 O O . ALA A 1 125 ? -7.829 13.668 -7.899 1.00 96.12 125 ALA A O 1
ATOM 951 N N . GLU A 1 126 ? -6.206 12.245 -7.299 1.00 95.38 126 GLU A N 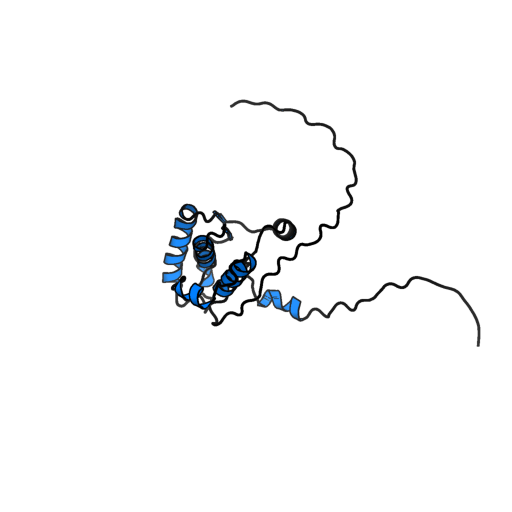1
ATOM 952 C CA . GLU A 1 126 ? -7.051 11.141 -6.825 1.00 95.38 126 GLU A CA 1
ATOM 953 C C . GLU A 1 126 ? -7.313 11.231 -5.307 1.00 95.38 126 GLU A C 1
ATOM 955 O O . GLU A 1 126 ? -7.825 10.312 -4.661 1.00 95.38 126 GLU A O 1
ATOM 960 N N . GLY A 1 127 ? -6.943 12.366 -4.704 1.00 95.44 127 GLY A N 1
ATOM 961 C CA . GLY A 1 127 ? -7.158 12.665 -3.296 1.00 95.44 127 GLY A CA 1
ATOM 962 C C . GLY A 1 127 ? -6.277 11.857 -2.343 1.00 95.44 127 GLY A C 1
ATOM 963 O O . GLY A 1 127 ? -6.647 11.698 -1.180 1.00 95.44 127 GLY A O 1
ATOM 964 N N . ILE A 1 128 ? -5.157 11.297 -2.796 1.00 97.88 128 ILE A N 1
ATOM 965 C CA . ILE A 1 128 ? -4.152 10.675 -1.926 1.00 97.88 128 ILE A CA 1
ATOM 966 C C . ILE A 1 128 ? -3.159 11.756 -1.514 1.00 97.88 128 ILE A C 1
ATOM 968 O O . ILE A 1 128 ? -2.432 12.295 -2.349 1.00 97.88 128 ILE A O 1
ATOM 972 N N . THR A 1 129 ? -3.088 12.045 -0.217 1.00 96.81 129 THR A N 1
ATOM 973 C CA . THR A 1 129 ? -2.051 12.934 0.311 1.00 96.81 129 THR A CA 1
ATOM 974 C C . THR A 1 129 ? -0.748 12.154 0.410 1.00 96.81 129 THR A C 1
ATOM 976 O O . THR A 1 129 ? -0.664 11.212 1.197 1.00 96.81 129 THR A O 1
ATOM 979 N N . VAL A 1 130 ? 0.262 12.529 -0.376 1.00 97.00 130 VAL A N 1
ATOM 980 C CA . VAL A 1 130 ? 1.602 11.932 -0.313 1.00 97.00 130 VAL A CA 1
ATOM 981 C C . VAL A 1 130 ? 2.559 12.907 0.360 1.00 97.00 130 VAL A C 1
ATOM 983 O O . VAL A 1 130 ? 2.702 14.045 -0.080 1.00 97.00 130 VAL A O 1
ATOM 986 N N . GLU A 1 131 ? 3.245 12.454 1.405 1.00 96.38 131 GLU A N 1
ATOM 987 C CA . GLU A 1 131 ? 4.228 13.246 2.142 1.00 96.38 131 GLU A CA 1
ATOM 988 C C . GLU A 1 131 ? 5.595 12.563 2.088 1.00 96.38 131 GLU A C 1
ATOM 990 O O . GLU A 1 131 ? 5.764 11.437 2.567 1.00 96.38 131 GLU A O 1
ATOM 995 N N . LYS A 1 132 ? 6.597 13.258 1.533 1.00 96.31 132 LYS A N 1
ATOM 996 C CA . LYS A 1 132 ? 7.975 12.759 1.508 1.00 96.31 132 LYS A CA 1
ATOM 997 C C . LYS A 1 132 ? 8.668 13.005 2.856 1.00 96.31 132 LYS A C 1
ATOM 999 O O . LYS A 1 132 ? 9.421 13.967 2.994 1.00 96.31 132 LYS A O 1
ATOM 1004 N N . ARG A 1 133 ? 8.392 12.176 3.865 1.00 95.25 133 ARG A N 1
ATOM 1005 C CA . ARG A 1 133 ? 9.012 12.249 5.198 1.00 95.25 133 ARG A CA 1
ATOM 1006 C C . ARG A 1 133 ? 8.981 10.914 5.940 1.00 95.25 133 ARG A C 1
ATOM 1008 O O . ARG A 1 133 ? 8.155 10.048 5.663 1.00 95.25 133 ARG A O 1
ATOM 1015 N N . SER A 1 134 ? 9.837 10.800 6.952 1.00 92.31 134 SER A N 1
ATOM 1016 C CA . SER A 1 134 ? 9.742 9.749 7.968 1.00 92.31 134 SER A CA 1
ATOM 1017 C C . SER A 1 134 ? 8.692 10.099 9.026 1.00 92.31 134 SER A C 1
ATOM 1019 O O . SER A 1 134 ? 8.520 11.267 9.378 1.00 92.31 134 SER A O 1
ATOM 1021 N N . LEU A 1 135 ? 8.038 9.073 9.573 1.00 92.12 135 LEU A N 1
ATOM 1022 C CA . LEU A 1 135 ? 7.173 9.188 10.746 1.00 92.12 135 LEU A CA 1
ATOM 1023 C C . LEU A 1 135 ? 7.985 8.858 12.005 1.00 92.12 135 LEU A C 1
ATOM 1025 O O . LEU A 1 135 ? 8.516 7.753 12.125 1.00 92.12 135 LEU A O 1
ATOM 1029 N N . GLY A 1 136 ? 8.108 9.815 12.927 1.00 92.44 136 GLY A N 1
ATOM 1030 C CA . GLY A 1 136 ? 8.830 9.610 14.186 1.00 92.44 136 GLY A CA 1
ATOM 1031 C C . GLY A 1 136 ? 8.070 8.697 15.154 1.00 92.44 136 GLY A C 1
ATOM 1032 O O . GLY A 1 136 ? 6.843 8.627 15.115 1.00 92.44 136 GLY A O 1
ATOM 1033 N N . GLU A 1 137 ? 8.781 8.033 16.069 1.00 89.88 137 GLU A N 1
ATOM 1034 C CA . GLU A 1 137 ? 8.173 7.121 17.055 1.00 89.88 137 GLU A CA 1
ATOM 1035 C C . GLU A 1 137 ? 7.103 7.808 17.915 1.00 89.88 137 GLU A C 1
ATOM 1037 O O . GLU A 1 137 ? 6.004 7.281 18.074 1.00 89.88 137 GLU A O 1
ATOM 1042 N N . GLY A 1 138 ? 7.394 9.006 18.432 1.00 93.06 138 GLY A N 1
ATOM 1043 C CA . GLY A 1 138 ? 6.442 9.763 19.245 1.00 93.06 138 GLY A CA 1
ATOM 1044 C C . GLY A 1 138 ? 5.166 10.123 18.480 1.00 93.06 138 GLY A C 1
ATOM 1045 O O . GLY A 1 138 ? 4.069 9.969 19.012 1.00 93.06 138 GLY A O 1
ATOM 1046 N N . GLU A 1 139 ? 5.303 10.536 17.218 1.00 92.31 139 GLU A N 1
ATOM 1047 C CA . GLU A 1 139 ? 4.172 10.856 16.341 1.00 92.31 139 GLU A CA 1
ATOM 1048 C C . GLU A 1 139 ? 3.341 9.594 16.046 1.00 92.31 139 GLU A C 1
ATOM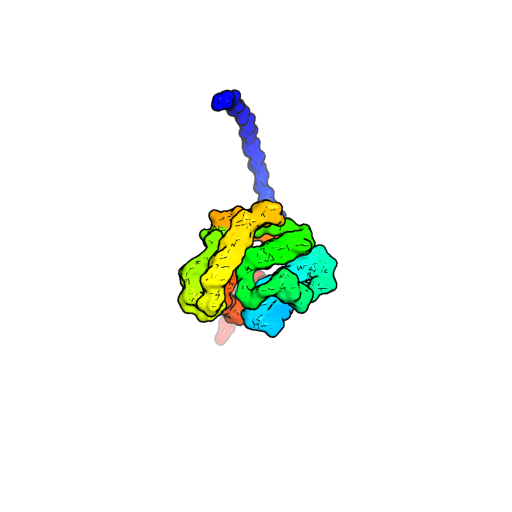 1050 O O . GLU A 1 139 ? 2.120 9.594 16.212 1.00 92.31 139 GLU A O 1
ATOM 1055 N N . LEU A 1 140 ? 3.999 8.476 15.714 1.00 90.25 140 LEU A N 1
ATOM 1056 C CA . LEU A 1 140 ? 3.344 7.183 15.503 1.00 90.25 140 LEU A CA 1
ATOM 1057 C C . LEU A 1 140 ? 2.554 6.742 16.743 1.00 90.25 140 LEU A C 1
ATOM 1059 O O . LEU A 1 140 ? 1.374 6.406 16.631 1.00 90.25 140 LEU A O 1
ATOM 1063 N N . LEU A 1 141 ? 3.168 6.790 17.929 1.00 90.12 141 LEU A N 1
ATOM 1064 C CA . LEU A 1 141 ? 2.508 6.446 19.190 1.00 90.12 141 LEU A CA 1
ATOM 1065 C C . LEU A 1 141 ? 1.297 7.343 19.453 1.00 90.12 141 LEU A C 1
ATOM 1067 O O . LEU A 1 141 ? 0.230 6.842 19.812 1.00 90.12 141 LEU A O 1
ATOM 1071 N N . GLN A 1 142 ? 1.425 8.653 19.235 1.00 89.81 142 GLN A N 1
ATOM 1072 C CA . GLN A 1 142 ? 0.312 9.590 19.377 1.00 89.81 142 GLN A CA 1
ATOM 1073 C C . GLN A 1 142 ? -0.850 9.239 18.445 1.00 89.81 142 GLN A C 1
ATOM 1075 O O . GLN A 1 142 ? -2.002 9.207 18.888 1.00 89.81 142 GLN A O 1
ATOM 1080 N N . HIS A 1 143 ? -0.578 8.922 17.177 1.00 89.44 143 HIS A N 1
ATOM 1081 C CA . HIS A 1 143 ? -1.645 8.535 16.263 1.00 89.44 143 HIS A CA 1
ATOM 1082 C C . HIS A 1 143 ? -2.284 7.187 16.619 1.00 89.44 143 HIS A C 1
ATOM 1084 O O . HIS A 1 143 ? -3.508 7.061 16.506 1.00 89.44 143 HIS A O 1
ATOM 1090 N N . MET A 1 144 ? -1.491 6.203 17.059 1.00 86.69 144 MET A N 1
ATOM 1091 C CA . MET A 1 144 ? -1.984 4.892 17.497 1.00 86.69 144 MET A CA 1
ATOM 1092 C C . MET A 1 144 ? -2.897 5.021 18.720 1.00 86.69 144 MET A C 1
ATOM 1094 O O . MET A 1 144 ? -3.991 4.459 18.741 1.00 86.69 144 MET A O 1
ATOM 1098 N N . LEU A 1 145 ? -2.484 5.803 19.722 1.00 87.31 145 LEU A N 1
ATOM 1099 C CA . LEU A 1 145 ? -3.277 6.063 20.928 1.00 87.31 145 LEU A CA 1
ATOM 1100 C C . LEU A 1 145 ? -4.517 6.918 20.647 1.00 87.31 145 LEU A C 1
ATOM 1102 O O . LEU A 1 145 ? -5.475 6.883 21.416 1.00 87.31 145 LEU A O 1
ATOM 1106 N N . GLY A 1 146 ? -4.515 7.670 19.545 1.00 85.94 146 GLY A N 1
ATOM 1107 C CA . GLY A 1 146 ? -5.660 8.454 19.105 1.00 85.94 146 GLY A CA 1
ATOM 1108 C C . GLY A 1 146 ? -6.843 7.617 18.613 1.00 85.94 146 GLY A C 1
ATOM 1109 O O . GLY A 1 146 ? -7.948 8.145 18.573 1.00 85.94 146 GLY A O 1
ATOM 1110 N N . GLY A 1 147 ? -6.640 6.350 18.223 1.00 84.12 147 GLY A N 1
ATOM 1111 C CA . GLY A 1 147 ? -7.726 5.447 17.812 1.00 84.12 147 GLY A CA 1
ATOM 1112 C C . GLY A 1 147 ? -8.512 5.907 16.576 1.00 84.12 147 GLY A C 1
ATOM 1113 O O . GLY A 1 147 ? -9.673 5.556 16.431 1.00 84.12 147 GLY A O 1
ATOM 1114 N N . ARG A 1 148 ? -7.911 6.738 15.714 1.00 86.75 148 ARG A N 1
ATOM 1115 C CA . ARG A 1 148 ? -8.552 7.277 14.495 1.00 86.75 148 ARG A CA 1
ATOM 1116 C C . ARG A 1 148 ? -7.975 6.724 13.195 1.00 86.75 148 ARG A C 1
ATOM 1118 O O . ARG A 1 148 ? -8.509 7.003 12.129 1.00 86.75 148 ARG A O 1
ATOM 1125 N N . HIS A 1 149 ? -6.872 5.985 13.276 1.00 90.38 149 HIS A N 1
ATOM 1126 C CA . HIS A 1 149 ? -6.097 5.565 12.114 1.00 90.38 149 HIS A CA 1
ATOM 1127 C C . HIS A 1 149 ? -5.838 4.062 12.158 1.00 90.38 149 HIS A C 1
ATOM 1129 O O . HIS A 1 149 ? -5.595 3.495 13.225 1.00 90.38 149 HIS A O 1
ATOM 1135 N N . VAL A 1 150 ? -5.830 3.443 10.980 1.00 92.62 150 VAL A N 1
ATOM 1136 C CA . VAL A 1 150 ? -5.274 2.107 10.764 1.00 92.62 150 VAL A CA 1
ATOM 1137 C C . VAL A 1 150 ? -3.990 2.275 9.963 1.00 92.62 150 VAL A C 1
ATOM 1139 O O . VAL A 1 150 ? -3.967 3.007 8.977 1.00 92.62 150 VAL A O 1
ATOM 1142 N N . PHE A 1 151 ? -2.923 1.608 10.394 1.00 94.06 151 PHE A N 1
ATOM 1143 C CA . PHE A 1 151 ? -1.603 1.722 9.782 1.00 94.06 151 PHE A CA 1
ATOM 1144 C C . PHE A 1 151 ? -1.291 0.488 8.945 1.00 94.06 151 PHE A C 1
ATOM 1146 O O . PHE A 1 151 ? -1.357 -0.635 9.444 1.00 94.06 151 PHE A O 1
ATOM 1153 N N . ILE A 1 152 ? -0.886 0.706 7.695 1.00 95.81 152 ILE A N 1
ATOM 1154 C CA . ILE A 1 152 ? -0.146 -0.282 6.911 1.00 95.81 152 ILE A CA 1
ATOM 1155 C C . ILE A 1 152 ? 1.314 0.161 6.947 1.00 95.81 152 ILE A C 1
ATOM 1157 O O . ILE A 1 152 ? 1.638 1.258 6.499 1.00 95.81 152 ILE A O 1
ATOM 1161 N N . VAL A 1 153 ? 2.183 -0.672 7.517 1.00 93.88 153 VAL A N 1
ATOM 1162 C CA . VAL A 1 153 ? 3.604 -0.353 7.703 1.00 93.88 153 VAL A CA 1
ATOM 1163 C C . VAL A 1 153 ? 4.443 -1.399 6.987 1.00 93.88 153 VAL A C 1
ATOM 1165 O O . VAL A 1 153 ? 4.289 -2.596 7.235 1.00 93.88 153 VAL A O 1
ATOM 1168 N N . LEU A 1 154 ? 5.340 -0.948 6.110 1.00 91.00 154 LEU A N 1
ATOM 1169 C CA . LEU A 1 154 ? 6.347 -1.810 5.505 1.00 91.00 154 LEU A CA 1
ATOM 1170 C C . LEU A 1 154 ? 7.431 -2.120 6.543 1.00 91.00 154 LEU A C 1
ATOM 1172 O O . LEU A 1 154 ? 7.971 -1.217 7.180 1.00 91.00 154 LEU A O 1
ATOM 1176 N N . VAL A 1 155 ? 7.743 -3.401 6.722 1.00 89.75 155 VAL A N 1
ATOM 1177 C CA . VAL A 1 155 ? 8.671 -3.875 7.753 1.00 89.75 155 VAL A CA 1
ATOM 1178 C C . VAL A 1 155 ? 9.690 -4.843 7.170 1.00 89.75 155 VAL A C 1
ATOM 1180 O O . VAL A 1 155 ? 9.373 -5.653 6.303 1.00 89.75 155 VAL A O 1
ATOM 1183 N N . ASP A 1 156 ? 10.909 -4.818 7.707 1.00 84.88 156 ASP A N 1
ATOM 1184 C CA . ASP A 1 156 ? 11.902 -5.858 7.447 1.00 84.88 156 ASP A CA 1
ATOM 1185 C C . ASP A 1 156 ? 11.681 -7.019 8.423 1.00 84.88 156 ASP A C 1
ATOM 1187 O O . ASP A 1 156 ? 11.943 -6.909 9.625 1.00 84.88 156 ASP A O 1
ATOM 1191 N N . LYS A 1 157 ? 11.222 -8.159 7.899 1.00 80.62 157 LYS A N 1
ATOM 1192 C CA . LYS A 1 157 ? 10.958 -9.371 8.687 1.00 80.62 157 LYS A CA 1
ATOM 1193 C C . LYS A 1 157 ? 12.164 -9.810 9.527 1.00 80.62 157 LYS A C 1
ATOM 1195 O O . LYS A 1 157 ? 11.968 -10.326 10.628 1.00 80.62 157 LYS A O 1
ATOM 1200 N N . ARG A 1 158 ? 13.399 -9.591 9.059 1.00 83.38 158 ARG A N 1
ATOM 1201 C CA . ARG A 1 158 ? 14.632 -9.967 9.778 1.00 83.38 158 ARG A CA 1
ATOM 1202 C C . ARG A 1 158 ? 14.798 -9.157 11.060 1.00 83.38 158 ARG A C 1
ATOM 1204 O O . ARG A 1 158 ? 15.218 -9.705 12.074 1.00 83.38 158 ARG A O 1
ATOM 1211 N N . LYS A 1 159 ? 14.389 -7.885 11.032 1.00 83.25 159 LYS A N 1
ATOM 1212 C CA . LYS A 1 159 ? 14.414 -6.968 12.184 1.00 83.25 159 LYS A CA 1
ATOM 1213 C C . LYS A 1 159 ? 13.282 -7.219 13.175 1.00 83.25 159 LYS A C 1
ATOM 1215 O O . LYS A 1 159 ? 13.288 -6.646 14.256 1.00 83.25 159 LYS A O 1
ATOM 1220 N N . LEU A 1 160 ? 12.316 -8.066 12.825 1.00 78.19 160 LEU A N 1
ATOM 1221 C CA . LEU A 1 160 ? 11.206 -8.429 13.699 1.00 78.19 160 LEU A CA 1
ATOM 1222 C C . LEU A 1 160 ? 11.428 -9.765 14.426 1.00 78.19 160 LEU A C 1
ATOM 1224 O O . LEU A 1 160 ? 10.675 -10.098 15.327 1.00 78.19 160 LEU A O 1
ATOM 1228 N N . SER A 1 161 ? 12.453 -10.550 14.100 1.00 69.25 161 SER A N 1
ATOM 1229 C CA . SER A 1 161 ? 12.667 -11.881 14.701 1.00 69.25 161 SER A CA 1
ATOM 1230 C C . SER A 1 161 ? 12.740 -11.881 16.240 1.00 69.25 161 SER A C 1
ATOM 1232 O O . SER A 1 161 ? 12.290 -12.843 16.865 1.00 69.25 161 SER A O 1
ATOM 1234 N N . TRP A 1 162 ? 13.183 -10.780 16.856 1.00 62.12 162 TRP A N 1
ATOM 1235 C CA . TRP A 1 162 ? 13.288 -10.622 18.311 1.00 62.12 162 TRP A CA 1
ATOM 1236 C C . TRP A 1 162 ? 11.950 -10.735 19.066 1.00 62.12 162 TRP A C 1
ATOM 1238 O O . TRP A 1 162 ? 11.950 -11.116 20.237 1.00 62.12 162 TRP A O 1
ATOM 1248 N N . TYR A 1 163 ? 10.797 -10.441 18.438 1.00 57.50 16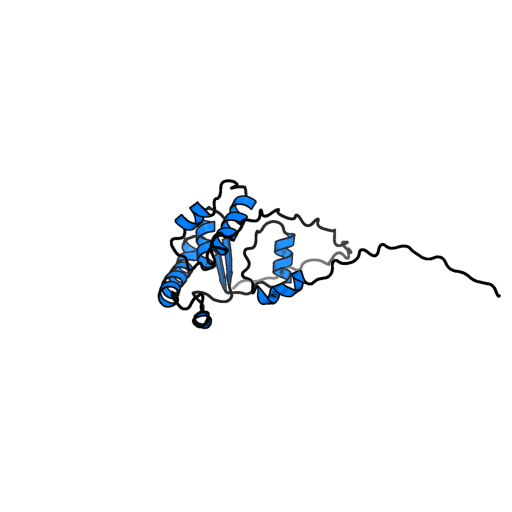3 TYR A N 1
ATOM 1249 C CA . TYR A 1 163 ? 9.502 -10.557 19.134 1.00 57.50 163 TYR A CA 1
ATOM 1250 C C . TYR A 1 163 ? 9.102 -12.019 19.361 1.00 57.50 163 TYR A C 1
ATOM 1252 O O . TYR A 1 163 ? 8.354 -12.311 20.291 1.00 57.50 163 TYR A O 1
ATOM 1260 N N . ARG A 1 164 ? 9.588 -12.942 18.518 1.00 56.12 164 ARG A N 1
ATOM 1261 C CA . ARG A 1 164 ? 9.264 -14.376 18.605 1.00 56.12 164 ARG A CA 1
ATOM 1262 C C . ARG A 1 164 ? 10.049 -15.089 19.695 1.00 56.12 164 ARG A C 1
ATOM 1264 O O . ARG A 1 164 ? 9.605 -16.119 20.182 1.00 56.12 164 ARG A O 1
ATOM 1271 N N . THR A 1 165 ? 11.201 -14.543 20.064 1.00 56.97 165 THR A N 1
ATOM 1272 C CA . THR A 1 165 ? 12.121 -15.129 21.042 1.00 56.97 165 THR A CA 1
ATOM 1273 C C . THR A 1 165 ? 12.019 -14.474 22.413 1.00 56.97 165 THR A C 1
ATOM 1275 O O . THR A 1 165 ? 12.805 -14.809 23.294 1.00 56.97 165 THR A O 1
ATOM 1278 N N . ARG A 1 166 ? 11.082 -13.535 22.627 1.00 50.22 166 ARG A N 1
ATOM 1279 C CA . ARG A 1 166 ? 10.905 -12.923 23.945 1.00 50.22 166 ARG A CA 1
ATOM 1280 C C . ARG A 1 166 ? 10.310 -13.978 24.885 1.00 50.22 166 ARG A C 1
ATOM 1282 O O . ARG A 1 166 ? 9.171 -14.386 24.646 1.00 50.22 166 ARG A O 1
ATOM 1289 N N . PRO A 1 167 ? 11.024 -14.421 25.939 1.00 56.19 167 PRO A N 1
ATOM 1290 C CA . PRO A 1 167 ? 10.409 -15.281 26.936 1.00 56.19 167 PRO A CA 1
ATOM 1291 C C . PRO A 1 167 ? 9.192 -14.543 27.497 1.00 56.19 167 PRO A C 1
ATOM 1293 O O . PRO A 1 167 ? 9.246 -13.329 27.743 1.00 56.19 167 PRO A O 1
ATOM 1296 N N . ALA A 1 168 ? 8.069 -15.254 27.625 1.00 58.00 168 ALA A N 1
ATOM 1297 C CA . ALA A 1 168 ? 6.889 -14.722 28.287 1.00 58.00 168 ALA A CA 1
ATOM 1298 C C . ALA A 1 168 ? 7.349 -14.147 29.629 1.00 58.00 168 ALA A C 1
ATOM 1300 O O . ALA A 1 168 ? 8.027 -14.836 30.391 1.00 58.00 168 ALA A O 1
ATOM 1301 N N . ARG A 1 169 ? 7.063 -12.865 29.890 1.00 54.88 169 ARG A N 1
ATOM 1302 C CA . ARG A 1 169 ? 7.347 -12.274 31.199 1.00 54.88 169 ARG A CA 1
ATOM 1303 C C . ARG A 1 169 ? 6.637 -13.150 32.227 1.00 54.88 169 ARG A C 1
ATOM 1305 O O . ARG A 1 169 ? 5.409 -13.148 32.261 1.00 54.88 169 ARG A O 1
ATOM 1312 N N . ALA A 1 170 ? 7.406 -13.907 33.006 1.00 45.53 170 ALA A N 1
ATOM 1313 C CA . ALA A 1 170 ? 6.899 -14.581 34.183 1.00 45.53 170 ALA A CA 1
ATOM 1314 C C . ALA A 1 170 ? 6.258 -13.500 35.058 1.00 45.53 170 ALA A C 1
ATOM 1316 O O . ALA A 1 170 ? 6.912 -12.525 35.435 1.00 45.53 170 ALA A O 1
ATOM 1317 N N . GLY A 1 171 ? 4.953 -13.622 35.284 1.00 44.94 171 GLY A N 1
ATOM 1318 C CA . GLY A 1 171 ? 4.247 -12.790 36.240 1.00 44.94 171 GLY A CA 1
ATOM 1319 C C . GLY A 1 171 ? 4.798 -13.080 37.628 1.00 44.94 171 GLY A C 1
ATOM 1320 O O . GLY A 1 171 ? 4.430 -14.075 38.238 1.00 44.94 171 GLY A O 1
ATOM 1321 N N . GLY A 1 172 ? 5.702 -12.230 38.106 1.00 38.22 172 GLY A N 1
ATOM 1322 C CA . GLY A 1 172 ? 6.061 -12.148 39.515 1.00 38.22 172 GLY A CA 1
ATOM 1323 C C . GLY A 1 172 ? 5.129 -11.150 40.178 1.00 38.22 172 GLY A C 1
ATOM 1324 O O . GLY A 1 172 ? 5.362 -9.945 40.098 1.00 38.22 172 GLY A O 1
ATOM 1325 N N . GLY A 1 173 ? 4.037 -11.657 40.749 1.00 35.00 173 GLY A N 1
ATOM 1326 C CA . GLY A 1 173 ? 3.169 -10.892 41.633 1.00 35.00 173 GLY A CA 1
ATOM 1327 C C . GLY A 1 173 ? 3.937 -10.399 42.857 1.00 35.00 173 GLY A C 1
ATOM 1328 O O . GLY A 1 173 ? 4.860 -11.052 43.341 1.00 35.00 173 GLY A O 1
ATOM 1329 N N . ALA A 1 174 ? 3.539 -9.225 43.328 1.00 39.53 174 ALA A N 1
ATOM 1330 C CA . ALA A 1 174 ? 3.952 -8.684 44.605 1.00 39.53 174 ALA A CA 1
ATOM 1331 C C . ALA A 1 174 ? 3.467 -9.581 45.757 1.00 39.53 174 ALA A C 1
ATOM 1333 O O . ALA A 1 174 ? 2.310 -9.999 45.768 1.00 39.53 174 ALA A O 1
ATOM 1334 N N . ALA A 1 175 ? 4.333 -9.802 46.742 1.00 37.31 175 ALA A N 1
ATOM 1335 C CA . ALA A 1 175 ? 3.937 -9.969 48.133 1.00 37.31 175 ALA A CA 1
ATOM 1336 C C . ALA A 1 175 ? 5.028 -9.349 49.012 1.00 37.31 175 ALA A C 1
ATOM 1338 O O . ALA A 1 175 ? 6.214 -9.650 48.880 1.00 37.31 175 ALA A O 1
ATOM 1339 N N . GLU A 1 176 ? 4.586 -8.403 49.827 1.00 36.78 176 GLU A N 1
ATOM 1340 C CA . GLU A 1 176 ? 5.356 -7.566 50.730 1.00 36.78 176 GLU A CA 1
ATOM 1341 C C . GLU A 1 176 ? 5.892 -8.318 51.962 1.00 36.78 176 GLU A C 1
ATOM 1343 O O . GLU A 1 176 ? 5.320 -9.298 52.426 1.00 36.78 176 GLU A O 1
ATOM 1348 N N . SER A 1 177 ? 7.007 -7.776 52.461 1.00 40.25 177 SER A N 1
ATOM 1349 C CA . SER A 1 177 ? 7.477 -7.629 53.849 1.00 40.25 177 SER A CA 1
ATOM 1350 C C . SER A 1 177 ? 6.942 -8.517 54.987 1.00 40.25 177 SER A C 1
ATOM 1352 O O . SER A 1 177 ? 5.752 -8.528 55.288 1.00 40.25 177 SER A O 1
ATOM 1354 N N . GLY A 1 178 ? 7.877 -9.019 55.801 1.00 32.94 178 GLY A N 1
ATOM 1355 C CA . GLY A 1 178 ? 7.646 -9.333 57.214 1.00 32.94 178 GLY A CA 1
ATOM 1356 C C . GLY A 1 178 ? 8.861 -10.020 57.833 1.00 32.94 178 GLY A C 1
ATOM 1357 O O . GLY A 1 178 ? 9.109 -11.182 57.542 1.00 32.94 178 GLY A O 1
ATOM 1358 N N . GLY A 1 179 ? 9.666 -9.291 58.608 1.00 33.00 179 GLY A N 1
ATOM 1359 C CA . GLY A 1 179 ? 10.931 -9.783 59.154 1.00 33.00 179 GLY A CA 1
ATOM 1360 C C . GLY A 1 179 ? 10.855 -10.470 60.523 1.00 33.00 179 GLY A C 1
ATOM 1361 O O . GLY A 1 179 ? 9.793 -10.603 61.118 1.00 33.00 179 GLY A O 1
ATOM 1362 N N . ALA A 1 180 ? 12.071 -10.758 61.004 1.00 36.03 180 ALA A N 1
ATOM 1363 C CA . ALA A 1 180 ? 12.534 -10.957 62.384 1.00 36.03 180 ALA A CA 1
ATOM 1364 C C . ALA A 1 180 ? 12.826 -12.394 62.889 1.00 36.03 180 ALA A C 1
ATOM 1366 O O . ALA A 1 180 ? 11.931 -13.151 63.232 1.00 36.03 180 ALA A O 1
ATOM 1367 N N . VAL A 1 181 ? 14.141 -12.643 63.030 1.00 42.12 181 VAL A N 1
ATOM 1368 C CA . VAL A 1 181 ? 14.874 -13.098 64.239 1.00 42.12 181 VAL A CA 1
ATOM 1369 C C . VAL A 1 181 ? 14.629 -14.512 64.805 1.00 42.12 181 VAL A C 1
ATOM 1371 O O . VAL A 1 181 ? 13.595 -14.781 65.399 1.00 42.12 181 VAL A O 1
ATOM 1374 N N . GLY A 1 182 ? 15.718 -15.303 64.834 1.00 35.34 182 GLY A N 1
ATOM 1375 C CA . GLY A 1 182 ? 16.235 -15.908 66.076 1.00 35.34 182 GLY A CA 1
ATOM 1376 C C . GLY A 1 182 ? 16.286 -17.439 66.173 1.00 35.34 182 GLY A C 1
ATOM 1377 O O . GLY A 1 182 ? 15.250 -18.086 66.100 1.00 35.34 182 GLY A O 1
ATOM 1378 N N . GLY A 1 183 ? 17.472 -17.979 66.498 1.00 34.34 183 GLY A N 1
ATOM 1379 C CA . GLY A 1 183 ? 17.590 -19.093 67.455 1.00 34.34 183 GLY A CA 1
ATOM 1380 C C . GLY A 1 183 ? 18.291 -20.378 66.998 1.00 34.34 183 GLY A C 1
ATOM 1381 O O . GLY A 1 183 ? 17.673 -21.207 66.347 1.00 34.34 183 GLY A O 1
ATOM 1382 N N . ASP A 1 184 ? 19.556 -20.489 67.414 1.00 38.72 184 ASP A N 1
ATOM 1383 C CA . ASP A 1 184 ? 20.389 -21.648 67.798 1.00 38.72 184 ASP A CA 1
ATOM 1384 C C . ASP A 1 184 ? 19.951 -23.106 67.557 1.00 38.72 184 ASP A C 1
ATOM 1386 O O . ASP A 1 184 ? 18.823 -23.517 67.836 1.00 38.72 184 ASP A O 1
ATOM 1390 N N . GLY A 1 185 ? 20.963 -23.914 67.212 1.00 37.84 185 GLY A N 1
ATOM 1391 C CA . GLY A 1 185 ? 20.977 -25.376 67.288 1.00 37.84 185 GLY A CA 1
ATOM 1392 C C . GLY A 1 185 ? 22.154 -25.985 66.545 1.00 37.84 185 GLY A C 1
ATOM 1393 O O . GLY A 1 185 ? 21.948 -26.338 65.366 1.00 37.84 185 GLY A O 1
#

Secondary structure (DSSP, 8-state):
---------------------------------SSSSTHHHHHHHHHHHHTT-TT--HHHHHHHS--SS--HHHHHHHHHHTT---EEEES-SS--GGGTTSHHHHTTHHHHHHHHHHHHHHHTTTT-EEEESPPPHHHHHHHHHTT---------HHHHGGGTS--------------------

Sequence (185 aa):
MVAPAAQAASAPRGGAALGTRASVRHAVPHVRQAFNWDCGLACVCMVLRAIGRRDAELYALRQMCPTTSIWTVDLAFLLRRHGVPVSFLTVTLGANPDFENESFYRENMAEDCTRVDALFARAAAEGITVEKRSLGEGELLQHMLGGRHVFIVLVDKRKLSWYRTRPARAGGGAAESGGAVGGDG

InterPro domains:
  IPR018616 Protein GUCD1 [PF09778] (28-161)
  IPR018616 Protein GUCD1 [PTHR31400] (18-162)

pLDDT: mean 77.62, std 22.98, range [22.38, 98.31]

Foldseek 3Di:
DDDDDDDDDDDDPDPDDPPPLPQPPQPQDQDDDPDPQLVLLSVLQSVCVSVPVVVRDSVVSCVVQVDSNDDPLSSLLSCLVVVHQAEAEEQDQADDVVCCPPPSCVVCVVVRRVVSNVSSVCCVVSNYHYHNDDDDPVNVVVVSSVPPDDDDDDDDVVVVVVVVPDPDPDPPDDDDDDDDDDDDD

Organism: NCBI:txid156133

Radius of gyration: 24.73 Å; chains: 1; bounding box: 39×70×84 Å